Protein AF-A0A812MED3-F1 (afdb_monomer_lite)

Organism: NCBI:txid1628268

Foldseek 3Di:
DDDDDDFDDDPPDRPPPPPPPVLQDFAAQDDWADPDVVQLPPPDPFPAAEEEEEEDFLNPFALDQTNQAAAHPRYAYEYEYEPNNCVVNDCNSVVSNVVSVYDYDYDDFDCAALQAHRRLLSNLCCQLPNPVCQLVDPGQKYKYAYSQKHWHNSLVRVLVVVLLQFQKEFAFSCSNPNPQVAQVVVLVVVLVCCQPPVVVQRVSQNVVSVVLNVVLVCQQVVVDHAVSHRDGQNTQGDRRMMMGRSPHPCSVLSSVLSVQLSVVCSRTSDSSSRSSRSCVNSVNRVSYHHDYSVCRCVRIVIGGHPRDDDPD

Structure (mmCIF, N/CA/C/O backbone):
data_AF-A0A812MED3-F1
#
_entry.id   AF-A0A812MED3-F1
#
loop_
_atom_site.group_PDB
_atom_site.id
_atom_site.type_symbol
_atom_site.label_atom_id
_atom_site.label_alt_id
_atom_site.label_comp_id
_atom_site.label_asym_id
_atom_site.label_entity_id
_atom_site.label_seq_id
_atom_site.pdbx_PDB_ins_code
_atom_site.Cartn_x
_atom_site.Cartn_y
_atom_site.Cartn_z
_atom_site.occupancy
_atom_site.B_iso_or_equiv
_atom_site.auth_seq_id
_atom_site.auth_comp_id
_atom_site.auth_asym_id
_atom_site.auth_atom_id
_atom_site.pdbx_PDB_model_num
ATOM 1 N N . MET A 1 1 ? 12.301 -19.624 14.326 1.00 39.31 1 MET A N 1
ATOM 2 C CA . MET A 1 1 ? 13.334 -20.208 15.217 1.00 39.31 1 MET A CA 1
ATOM 3 C C . MET A 1 1 ? 14.282 -21.078 14.393 1.00 39.31 1 MET A C 1
ATOM 5 O O . MET A 1 1 ? 13.892 -22.169 14.010 1.00 39.31 1 MET A O 1
ATOM 9 N N . ALA A 1 2 ? 15.500 -20.601 14.122 1.00 26.86 2 ALA A N 1
ATOM 10 C CA . ALA A 1 2 ? 16.665 -21.412 13.752 1.00 26.86 2 ALA A CA 1
ATOM 11 C C . ALA A 1 2 ? 17.921 -20.563 14.019 1.00 26.86 2 ALA A C 1
ATOM 13 O O . ALA A 1 2 ? 18.065 -19.481 13.461 1.00 26.86 2 ALA A O 1
ATOM 14 N N . TRP A 1 3 ? 18.780 -21.009 14.937 1.00 28.52 3 TRP A N 1
ATOM 15 C CA . TRP A 1 3 ? 19.979 -20.289 15.377 1.00 28.52 3 TRP A CA 1
ATOM 16 C C . TRP A 1 3 ? 21.223 -20.951 14.778 1.00 28.52 3 TRP A C 1
ATOM 18 O O . TRP A 1 3 ? 21.462 -22.128 15.038 1.00 28.52 3 TRP A O 1
ATOM 28 N N . LEU A 1 4 ? 22.060 -20.202 14.058 1.00 28.86 4 LEU A N 1
ATOM 29 C CA . LEU A 1 4 ? 23.455 -20.587 13.820 1.00 28.86 4 LEU A CA 1
ATOM 30 C C . LEU A 1 4 ? 24.286 -20.091 15.009 1.00 28.86 4 LEU A C 1
ATOM 32 O O . LEU A 1 4 ? 24.509 -18.894 15.173 1.00 28.86 4 LEU A O 1
ATOM 36 N N . ARG A 1 5 ? 24.692 -21.015 15.886 1.00 31.56 5 ARG A N 1
ATOM 37 C CA . ARG A 1 5 ? 25.579 -20.731 17.021 1.00 31.56 5 ARG A CA 1
ATOM 38 C C . ARG A 1 5 ? 27.020 -21.011 16.616 1.00 31.56 5 ARG A C 1
ATOM 40 O O . ARG A 1 5 ? 27.422 -22.169 16.573 1.00 31.56 5 ARG A O 1
ATOM 47 N N . THR A 1 6 ? 27.812 -19.967 16.412 1.00 35.25 6 THR A N 1
ATOM 48 C CA . THR A 1 6 ? 29.273 -20.094 16.439 1.00 35.25 6 THR A CA 1
ATOM 49 C C . THR A 1 6 ? 29.738 -19.661 17.825 1.00 35.25 6 THR A C 1
ATOM 51 O O . THR A 1 6 ? 29.641 -18.490 18.178 1.00 35.25 6 THR A O 1
ATOM 54 N N . VAL A 1 7 ? 30.178 -20.617 18.644 1.00 33.34 7 VAL A N 1
ATOM 55 C CA . VAL A 1 7 ? 30.697 -20.366 19.997 1.00 33.34 7 VAL A CA 1
ATOM 56 C C . VAL A 1 7 ? 32.222 -20.378 19.929 1.00 33.34 7 VAL A C 1
ATOM 58 O O . VAL A 1 7 ? 32.805 -21.379 19.523 1.00 33.34 7 VAL A O 1
ATOM 61 N N . TRP A 1 8 ? 32.865 -19.282 20.331 1.00 33.16 8 TRP A N 1
ATOM 62 C CA . TRP A 1 8 ? 34.301 -19.247 20.614 1.00 33.16 8 TRP A CA 1
ATOM 63 C C . TRP A 1 8 ? 34.494 -19.156 22.128 1.00 33.16 8 TRP A C 1
ATOM 65 O O . TRP A 1 8 ? 34.060 -18.191 22.754 1.00 33.16 8 TRP A O 1
ATOM 75 N N . CYS A 1 9 ? 35.128 -20.171 22.716 1.00 29.81 9 CYS A N 1
ATOM 76 C CA . CYS A 1 9 ? 35.446 -20.215 24.141 1.00 29.81 9 CYS A CA 1
ATOM 77 C C . CYS A 1 9 ? 36.935 -19.925 24.359 1.00 29.81 9 CYS A C 1
ATOM 79 O O . CYS A 1 9 ? 37.786 -20.682 23.900 1.00 29.81 9 CYS A O 1
ATOM 81 N N . LEU A 1 10 ? 37.240 -18.878 25.125 1.00 33.25 10 LEU A N 1
ATOM 82 C CA . LEU A 1 10 ? 38.544 -18.661 25.755 1.00 33.25 10 LEU A CA 1
ATOM 83 C C . LEU A 1 10 ? 38.328 -18.654 27.275 1.00 33.25 10 LEU A C 1
ATOM 85 O O . LEU A 1 10 ? 38.012 -17.625 27.864 1.00 33.25 10 LEU A O 1
ATOM 89 N N . GLY A 1 11 ? 38.462 -19.823 27.909 1.00 47.03 11 GLY A N 1
ATOM 90 C CA . GLY A 1 11 ? 38.302 -19.976 29.360 1.00 47.03 11 GLY A CA 1
ATOM 91 C C . GLY A 1 11 ? 36.876 -19.742 29.885 1.00 47.03 11 GLY A C 1
ATOM 92 O O . GLY A 1 11 ? 35.921 -19.616 29.121 1.00 47.03 11 GLY A O 1
ATOM 93 N N . SER A 1 12 ? 36.734 -19.719 31.217 1.00 34.88 12 SER A N 1
ATOM 94 C CA . SER A 1 12 ? 35.463 -19.760 31.972 1.00 34.88 12 SER A CA 1
ATOM 95 C C . SER A 1 12 ? 34.537 -18.539 31.823 1.00 34.88 12 SER A C 1
ATOM 97 O O . SER A 1 12 ? 33.609 -18.370 32.610 1.00 34.88 12 SER A O 1
ATOM 99 N N . LEU A 1 13 ? 34.756 -17.695 30.817 1.00 31.48 13 LEU A N 1
ATOM 100 C CA . LEU A 1 13 ? 33.887 -16.587 30.441 1.00 31.48 13 LEU A CA 1
ATOM 101 C C . LEU A 1 13 ? 33.382 -16.813 29.014 1.00 31.48 13 LEU A C 1
ATOM 103 O O . LEU A 1 13 ? 33.998 -16.402 28.034 1.00 31.48 13 LEU A O 1
ATOM 107 N N . CYS A 1 14 ? 32.220 -17.457 28.897 1.00 31.03 14 CYS A N 1
ATOM 108 C CA . CYS A 1 14 ? 31.445 -17.439 27.661 1.00 31.03 14 CYS A CA 1
ATOM 109 C C . CYS A 1 14 ? 30.788 -16.061 27.516 1.00 31.03 14 CYS A C 1
ATOM 111 O O . CYS A 1 14 ? 29.679 -15.832 27.997 1.00 31.03 14 CYS A O 1
ATOM 113 N N . LEU A 1 15 ? 31.474 -15.132 26.854 1.00 30.39 15 LEU A N 1
ATOM 114 C CA . LEU A 1 15 ? 30.848 -13.917 26.343 1.00 30.39 15 LEU A CA 1
ATOM 115 C C . LEU A 1 15 ? 30.027 -14.291 25.106 1.00 30.39 15 LEU A C 1
ATOM 117 O O . LEU A 1 15 ? 30.530 -14.327 23.987 1.00 30.39 15 LEU A O 1
ATOM 121 N N . ALA A 1 16 ? 28.745 -14.585 25.316 1.00 32.56 16 ALA A N 1
ATOM 122 C CA . ALA A 1 16 ? 27.775 -14.640 24.234 1.00 32.56 16 ALA A CA 1
ATOM 123 C C . ALA A 1 16 ? 27.529 -13.211 23.731 1.00 32.56 16 ALA A C 1
ATOM 125 O O . ALA A 1 16 ? 26.635 -12.511 24.201 1.00 32.56 16 ALA A O 1
ATOM 126 N N . TRP A 1 17 ? 28.331 -12.764 22.768 1.00 29.52 17 TRP A N 1
ATOM 127 C CA . TRP A 1 17 ? 27.945 -11.646 21.918 1.00 29.52 17 TRP A CA 1
ATOM 128 C C . TRP A 1 17 ? 26.915 -12.159 20.914 1.00 29.52 17 TRP A C 1
ATOM 130 O O . TRP A 1 17 ? 27.230 -12.544 19.792 1.00 29.52 17 TRP A O 1
ATOM 140 N N . ALA A 1 18 ? 25.653 -12.186 21.340 1.00 31.25 18 ALA A N 1
ATOM 141 C CA . ALA A 1 18 ? 24.558 -12.114 20.395 1.00 31.25 18 ALA A CA 1
ATOM 142 C C . ALA A 1 18 ? 24.597 -10.699 19.812 1.00 31.25 18 ALA A C 1
ATOM 144 O O . ALA A 1 18 ? 24.127 -9.745 20.434 1.00 31.25 18 ALA A O 1
ATOM 145 N N . LEU A 1 19 ? 25.198 -10.551 18.631 1.00 29.09 19 LEU A N 1
ATOM 146 C CA . LEU A 1 19 ? 24.854 -9.442 17.756 1.00 29.09 19 LEU A CA 1
ATOM 147 C C . LEU A 1 19 ? 23.343 -9.554 17.533 1.00 29.09 19 LEU A C 1
ATOM 149 O O . LEU A 1 19 ? 22.889 -10.383 16.748 1.00 29.09 19 LEU A O 1
ATOM 153 N N . ARG A 1 20 ? 22.561 -8.761 18.276 1.00 29.72 20 ARG A N 1
ATOM 154 C CA . ARG A 1 20 ? 21.225 -8.362 17.842 1.00 29.72 20 ARG A CA 1
ATOM 155 C C . ARG A 1 20 ? 21.444 -7.667 16.509 1.00 29.72 20 ARG A C 1
ATOM 157 O O . ARG A 1 20 ? 21.766 -6.482 16.469 1.00 29.72 20 ARG A O 1
ATOM 164 N N . VAL A 1 21 ? 21.330 -8.428 15.427 1.00 33.03 21 VAL A N 1
ATOM 165 C CA . VAL A 1 21 ? 20.858 -7.858 14.175 1.00 33.03 21 VAL A CA 1
ATOM 166 C C . VAL A 1 21 ? 19.552 -7.174 14.563 1.00 33.03 21 VAL A C 1
ATOM 168 O O . VAL A 1 21 ? 18.735 -7.744 15.283 1.00 33.03 21 VAL A O 1
ATOM 171 N N . ASP A 1 22 ? 19.450 -5.886 14.275 1.00 37.97 22 ASP A N 1
ATOM 172 C CA . ASP A 1 22 ? 18.276 -5.090 14.595 1.00 37.97 22 ASP A CA 1
ATOM 173 C C . ASP A 1 22 ? 17.126 -5.615 13.719 1.00 37.97 22 ASP A C 1
ATOM 175 O O . ASP A 1 22 ? 16.864 -5.078 12.648 1.00 37.97 22 ASP A O 1
ATOM 179 N N . ASP A 1 23 ? 16.476 -6.702 14.159 1.00 42.44 23 ASP A N 1
ATOM 180 C CA . ASP A 1 23 ? 15.391 -7.455 13.494 1.00 42.44 23 ASP A CA 1
ATOM 181 C C . ASP A 1 23 ? 14.124 -6.603 13.242 1.00 42.44 23 ASP A C 1
ATOM 183 O O . ASP A 1 23 ? 13.064 -7.100 12.879 1.00 42.44 23 ASP A O 1
ATOM 187 N N . ARG A 1 24 ? 14.218 -5.284 13.436 1.00 54.72 24 ARG A N 1
ATOM 188 C CA . ARG A 1 24 ? 13.133 -4.304 13.360 1.00 54.72 24 ARG A CA 1
ATOM 189 C C . ARG A 1 24 ? 13.041 -3.607 12.006 1.00 54.72 24 ARG A C 1
ATOM 191 O O . ARG A 1 24 ? 12.360 -2.591 11.911 1.00 54.72 24 ARG A O 1
ATOM 198 N N . HIS A 1 25 ? 13.712 -4.106 10.972 1.00 64.12 25 HIS A N 1
ATOM 199 C CA . HIS A 1 25 ? 13.626 -3.563 9.618 1.00 64.12 25 HIS A CA 1
ATOM 200 C C . HIS A 1 25 ? 13.562 -4.698 8.592 1.00 64.12 25 HIS A C 1
ATOM 202 O O . HIS A 1 25 ? 14.205 -5.728 8.803 1.00 64.12 25 HIS A O 1
ATOM 208 N N . PRO A 1 26 ? 12.841 -4.510 7.468 1.00 73.12 26 PRO A N 1
ATOM 209 C CA . PRO A 1 26 ? 12.962 -5.405 6.327 1.00 73.12 26 PRO A CA 1
ATOM 210 C C . PRO A 1 26 ? 14.427 -5.668 5.973 1.00 73.12 26 PRO A C 1
ATOM 212 O O . PRO A 1 26 ? 15.237 -4.733 6.033 1.00 73.12 26 PRO A O 1
ATOM 215 N N . PRO A 1 27 ? 14.786 -6.912 5.608 1.00 82.50 27 PRO A N 1
ATOM 216 C CA . PRO A 1 27 ? 16.170 -7.237 5.321 1.00 82.50 27 PRO A CA 1
ATOM 217 C C . PRO A 1 27 ? 16.670 -6.413 4.126 1.00 82.50 27 PRO A C 1
ATOM 219 O O . PRO A 1 27 ? 15.918 -6.198 3.167 1.00 82.50 27 PRO A O 1
ATOM 222 N N . PRO A 1 28 ? 17.934 -5.952 4.148 1.00 84.12 28 PRO A N 1
ATOM 223 C CA . PRO A 1 28 ? 18.522 -5.307 2.987 1.00 84.12 28 PRO A CA 1
ATOM 224 C C . PRO A 1 28 ? 18.630 -6.312 1.840 1.00 84.12 28 PRO A C 1
ATOM 226 O O . PRO A 1 28 ? 18.902 -7.497 2.063 1.00 84.12 28 PRO A O 1
ATOM 229 N N . CYS A 1 29 ? 18.453 -5.839 0.610 1.00 84.00 29 CYS A N 1
ATOM 230 C CA . CYS A 1 29 ? 18.692 -6.668 -0.567 1.00 84.00 29 CYS A CA 1
ATOM 231 C C . CYS A 1 29 ? 20.172 -7.073 -0.639 1.00 84.00 29 CYS A C 1
ATOM 233 O O . CYS A 1 29 ? 21.058 -6.232 -0.503 1.00 84.00 29 CYS A O 1
ATOM 235 N N . ARG A 1 30 ? 20.437 -8.377 -0.796 1.00 73.12 30 ARG A N 1
ATOM 236 C CA . ARG A 1 30 ? 21.800 -8.945 -0.773 1.00 73.12 30 ARG A CA 1
ATOM 237 C C . ARG A 1 30 ? 22.356 -9.263 -2.156 1.00 73.12 30 ARG A C 1
ATOM 239 O O . ARG A 1 30 ? 23.568 -9.251 -2.328 1.00 73.12 30 ARG A O 1
ATOM 246 N N . GLU A 1 31 ? 21.483 -9.548 -3.115 1.00 68.06 31 GLU A N 1
ATOM 247 C CA . GLU A 1 31 ? 21.843 -9.936 -4.479 1.00 68.06 31 GLU A CA 1
ATOM 248 C C . GLU A 1 31 ? 21.134 -9.014 -5.477 1.00 68.06 31 GLU A C 1
ATOM 250 O O . GLU A 1 31 ? 19.980 -8.615 -5.274 1.00 68.06 31 GLU A O 1
ATOM 255 N N . GLU A 1 32 ? 21.840 -8.627 -6.540 1.00 63.81 32 GLU A N 1
ATOM 256 C CA . GLU A 1 32 ? 21.229 -7.922 -7.666 1.00 63.81 32 GLU A CA 1
ATOM 257 C C . GLU A 1 32 ? 20.341 -8.876 -8.468 1.00 63.81 32 GLU A C 1
ATOM 259 O O . GLU A 1 32 ? 20.653 -10.053 -8.647 1.00 63.81 32 GLU A O 1
ATOM 264 N N . TYR A 1 33 ? 19.223 -8.356 -8.974 1.00 66.19 33 TYR A N 1
ATOM 265 C CA . TYR A 1 33 ? 18.369 -9.106 -9.886 1.00 66.19 33 TYR A CA 1
ATOM 266 C C . TYR A 1 33 ? 19.036 -9.138 -11.260 1.00 66.19 33 TYR A C 1
ATOM 268 O O . TYR A 1 33 ? 19.098 -8.118 -11.944 1.00 66.19 33 TYR A O 1
ATOM 276 N N . THR A 1 34 ? 19.529 -10.305 -11.670 1.00 58.44 34 THR A N 1
ATOM 277 C CA . THR A 1 34 ? 20.008 -10.533 -13.034 1.00 58.44 34 THR A CA 1
ATOM 278 C C . THR A 1 34 ? 18.898 -11.166 -13.866 1.00 58.44 34 THR A C 1
ATOM 280 O O . THR A 1 34 ? 18.371 -12.236 -13.542 1.00 58.44 34 THR A O 1
ATOM 283 N N . CYS A 1 35 ? 18.514 -10.492 -14.951 1.00 62.53 35 CYS A N 1
ATOM 284 C CA . CYS A 1 35 ? 17.594 -11.065 -15.926 1.00 62.53 35 CYS A CA 1
ATOM 285 C C . CYS A 1 35 ? 18.360 -12.026 -16.825 1.00 62.53 35 CYS A C 1
ATOM 287 O O . CYS A 1 35 ? 18.827 -11.654 -17.900 1.00 62.53 35 CYS A O 1
ATOM 289 N N . ASP A 1 36 ? 18.480 -13.279 -16.403 1.00 56.88 36 ASP A N 1
ATOM 290 C CA . ASP A 1 36 ? 18.904 -14.319 -17.328 1.00 56.88 36 ASP A CA 1
ATOM 291 C C . ASP A 1 36 ? 17.767 -14.555 -18.330 1.00 56.88 36 ASP A C 1
ATOM 293 O O . ASP A 1 36 ? 16.602 -14.682 -17.945 1.00 56.88 36 ASP A O 1
ATOM 297 N N . ALA A 1 37 ? 18.084 -14.635 -19.626 1.00 48.81 37 ALA A N 1
ATOM 298 C CA . ALA A 1 37 ? 17.098 -14.829 -20.699 1.00 48.81 37 ALA A CA 1
ATOM 299 C C . ALA A 1 37 ? 16.202 -16.075 -20.500 1.00 48.81 37 ALA A C 1
ATOM 301 O O . ALA A 1 37 ? 15.108 -16.150 -21.060 1.00 48.81 37 ALA A O 1
ATOM 302 N N . GLY A 1 38 ? 16.645 -17.034 -19.675 1.00 50.94 38 GLY A N 1
ATOM 303 C CA . GLY A 1 38 ? 15.845 -18.176 -19.233 1.00 50.94 38 GLY A CA 1
ATOM 304 C C . GLY A 1 38 ? 14.685 -17.801 -18.306 1.00 50.94 38 GLY A C 1
ATOM 305 O O . GLY A 1 38 ? 13.604 -18.353 -18.464 1.00 50.94 38 GLY A O 1
ATOM 306 N N . ARG A 1 39 ? 14.855 -16.818 -17.409 1.00 55.16 39 ARG A N 1
ATOM 307 C CA . ARG A 1 39 ? 13.815 -16.395 -16.454 1.00 55.16 39 ARG A CA 1
ATOM 308 C C . ARG A 1 39 ? 12.682 -15.637 -17.136 1.00 55.16 39 ARG A C 1
ATOM 310 O O . ARG A 1 39 ? 11.523 -15.945 -16.898 1.00 55.16 39 ARG A O 1
ATOM 317 N N . VAL A 1 40 ? 12.978 -14.722 -18.062 1.00 51.81 40 VAL A N 1
ATOM 318 C CA . VAL A 1 40 ? 11.945 -13.950 -18.797 1.00 51.81 40 VAL A CA 1
ATOM 319 C C . VAL A 1 40 ? 10.966 -14.870 -19.557 1.00 51.81 40 VAL A C 1
ATOM 321 O O . VAL A 1 40 ? 9.772 -14.569 -19.670 1.00 51.81 40 VAL A O 1
ATOM 324 N N . ASN A 1 41 ? 11.466 -16.025 -20.009 1.00 48.91 41 ASN A N 1
ATOM 325 C CA . ASN A 1 41 ? 10.730 -17.041 -20.761 1.00 48.91 41 ASN A CA 1
ATOM 326 C C . ASN A 1 41 ? 10.251 -18.236 -19.920 1.00 48.91 41 ASN A C 1
ATOM 328 O O . ASN A 1 41 ? 9.683 -19.170 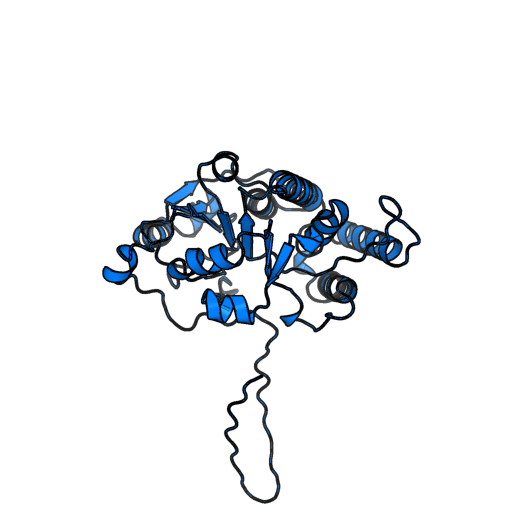-20.489 1.00 48.91 41 ASN A O 1
ATOM 332 N N . GLU A 1 42 ? 10.437 -18.234 -18.596 1.00 52.88 42 GLU A N 1
ATOM 333 C CA . GLU A 1 42 ? 9.795 -19.227 -17.736 1.00 52.88 42 GLU A CA 1
ATOM 334 C C . GLU A 1 42 ? 8.285 -18.984 -17.763 1.00 52.88 42 GLU A C 1
ATOM 336 O O . GLU A 1 42 ? 7.729 -18.119 -17.079 1.00 52.88 42 GLU A O 1
ATOM 341 N N . SER A 1 43 ? 7.610 -19.755 -18.615 1.00 47.75 43 SER A N 1
ATOM 342 C CA . SER A 1 43 ? 6.163 -19.864 -18.634 1.00 47.75 43 SER A CA 1
ATOM 343 C C . SER A 1 43 ? 5.729 -20.477 -17.307 1.00 47.75 43 SER A C 1
ATOM 345 O O . SER A 1 43 ? 5.695 -21.702 -17.154 1.00 47.75 43 SER A O 1
ATOM 347 N N . ALA A 1 44 ? 5.405 -19.638 -16.327 1.00 52.34 44 ALA A N 1
ATOM 348 C CA . ALA A 1 44 ? 4.653 -20.105 -15.182 1.00 52.34 44 ALA A CA 1
ATOM 349 C C . ALA A 1 44 ? 3.338 -20.675 -15.725 1.00 52.34 44 ALA A C 1
ATOM 351 O O . ALA A 1 44 ? 2.578 -19.980 -16.393 1.00 52.34 44 ALA A O 1
ATOM 352 N N . GLN A 1 45 ? 3.059 -21.943 -15.431 1.00 52.34 45 GLN A N 1
ATOM 353 C CA . GLN A 1 45 ? 1.793 -22.624 -15.740 1.00 52.34 45 GLN A CA 1
ATOM 354 C C . GLN A 1 45 ? 0.568 -21.989 -15.038 1.00 52.34 45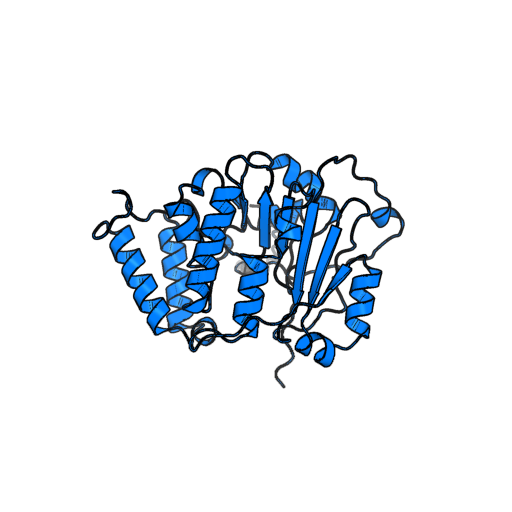 GLN A C 1
ATOM 356 O O . GLN A 1 45 ? -0.515 -22.571 -15.027 1.00 52.34 45 GLN A O 1
ATOM 361 N N . SER A 1 46 ? 0.722 -20.809 -14.431 1.00 57.38 46 SER A N 1
ATOM 362 C CA . SER A 1 46 ? -0.344 -20.080 -13.760 1.00 57.38 46 SER A CA 1
ATOM 363 C C . SER A 1 46 ? -1.215 -19.350 -14.778 1.00 57.38 46 SER A C 1
ATOM 365 O O . SER A 1 46 ? -0.734 -18.543 -15.570 1.00 57.38 46 SER A O 1
ATOM 367 N N . GLN A 1 47 ? -2.520 -19.617 -14.729 1.00 67.44 47 GLN A N 1
ATOM 368 C CA . GLN A 1 47 ? -3.536 -18.883 -15.486 1.00 67.44 47 GLN A CA 1
ATOM 369 C C . GLN A 1 47 ? -3.923 -17.544 -14.828 1.00 67.44 47 GLN A C 1
ATOM 371 O O . GLN A 1 47 ? -4.737 -16.808 -15.392 1.00 67.44 47 GLN A O 1
ATOM 376 N N . GLU A 1 48 ? -3.393 -17.223 -13.641 1.00 80.88 48 GLU A N 1
ATOM 377 C CA . GLU A 1 48 ? -3.758 -15.996 -12.931 1.00 80.88 48 GLU A CA 1
ATOM 378 C C . GLU A 1 48 ? -3.130 -14.772 -13.605 1.00 80.88 48 GLU A C 1
ATOM 380 O O . GLU A 1 48 ? -1.911 -14.646 -13.715 1.00 80.88 48 GLU A O 1
ATOM 385 N N . ARG A 1 49 ? -3.979 -13.839 -14.048 1.00 91.75 49 ARG A N 1
ATOM 386 C CA . ARG A 1 49 ? -3.539 -12.550 -14.593 1.00 91.75 49 ARG A CA 1
ATOM 387 C C . ARG A 1 49 ? -3.235 -11.604 -13.443 1.00 91.75 49 ARG A C 1
ATOM 389 O O . ARG A 1 49 ? -4.146 -11.233 -12.707 1.00 91.75 49 ARG A O 1
ATOM 396 N N . ILE A 1 50 ? -1.985 -11.191 -13.303 1.00 96.19 50 ILE A N 1
ATOM 397 C CA . ILE A 1 50 ? -1.538 -10.347 -12.193 1.00 96.19 50 ILE A CA 1
ATOM 398 C C . ILE A 1 50 ? -0.957 -9.053 -12.770 1.00 96.19 50 ILE A C 1
ATOM 400 O O . ILE A 1 50 ? -0.122 -9.085 -13.677 1.00 96.19 50 ILE A O 1
ATOM 404 N N . ALA A 1 51 ? -1.408 -7.922 -12.232 1.00 97.75 51 ALA A N 1
ATOM 405 C CA . ALA A 1 51 ? -0.773 -6.629 -12.436 1.00 97.75 51 ALA A CA 1
ATOM 406 C C . ALA A 1 51 ? 0.080 -6.283 -11.219 1.00 97.75 51 ALA A C 1
ATOM 408 O O . ALA A 1 51 ? -0.351 -6.449 -10.077 1.00 97.75 51 ALA A O 1
ATOM 409 N N . VAL A 1 52 ? 1.269 -5.752 -11.469 1.00 98.06 52 VAL A N 1
ATOM 410 C CA . VAL A 1 52 ? 2.186 -5.274 -10.437 1.00 98.06 52 VAL A CA 1
ATOM 411 C C . VAL A 1 52 ? 2.506 -3.821 -10.718 1.00 98.06 52 VAL A C 1
ATOM 413 O O . VAL A 1 52 ? 2.720 -3.439 -11.867 1.00 98.06 52 VAL A O 1
ATOM 416 N N . TYR A 1 53 ? 2.559 -2.985 -9.691 1.00 98.25 53 TYR A N 1
ATOM 417 C CA . TYR A 1 53 ? 3.046 -1.632 -9.871 1.00 98.25 53 TYR A CA 1
ATOM 418 C C . TYR A 1 53 ? 3.803 -1.090 -8.672 1.00 98.25 53 TYR A C 1
ATOM 420 O O . TYR A 1 53 ? 3.611 -1.489 -7.527 1.00 98.25 53 TYR A O 1
ATOM 428 N N . THR A 1 54 ? 4.661 -0.131 -8.978 1.00 95.81 54 THR A N 1
ATOM 429 C CA . THR A 1 54 ? 5.346 0.710 -8.005 1.00 95.81 54 THR A CA 1
ATOM 430 C C . THR A 1 54 ? 5.396 2.137 -8.538 1.00 95.81 54 THR A C 1
ATOM 432 O O . THR A 1 54 ? 4.966 2.415 -9.665 1.00 95.81 54 THR A O 1
ATOM 435 N N . TYR A 1 55 ? 5.871 3.072 -7.726 1.00 93.69 55 TYR A N 1
ATOM 436 C CA . TYR A 1 55 ? 5.868 4.482 -8.078 1.00 93.69 55 TYR A CA 1
ATOM 437 C C . TYR A 1 55 ? 7.048 5.253 -7.502 1.00 93.69 55 TYR A C 1
ATOM 439 O O . TYR A 1 55 ? 7.507 5.002 -6.390 1.00 93.69 55 TYR A O 1
ATOM 447 N N . ASN A 1 56 ? 7.488 6.262 -8.251 1.00 90.12 56 ASN A N 1
ATOM 448 C CA . ASN A 1 56 ? 8.405 7.291 -7.779 1.00 90.12 56 ASN A CA 1
ATOM 449 C C . ASN A 1 56 ? 7.800 8.666 -8.082 1.00 90.12 56 ASN A C 1
ATOM 451 O O . ASN A 1 56 ? 7.675 9.064 -9.241 1.00 90.12 56 ASN A O 1
ATOM 455 N N . ILE A 1 57 ? 7.365 9.354 -7.027 1.00 91.19 57 ILE A N 1
ATOM 456 C CA . ILE A 1 57 ? 6.595 10.597 -7.106 1.00 91.19 57 ILE A CA 1
ATOM 457 C C . ILE A 1 57 ? 7.262 11.671 -6.247 1.00 91.19 57 ILE A C 1
ATOM 459 O O . ILE A 1 57 ? 7.656 11.430 -5.104 1.00 91.19 57 ILE A O 1
ATOM 463 N N . GLY A 1 58 ? 7.381 12.878 -6.802 1.00 83.06 58 GLY A N 1
ATOM 464 C CA . GLY A 1 58 ? 8.034 14.036 -6.191 1.00 83.06 58 GLY A CA 1
ATOM 465 C C . GLY A 1 58 ? 9.528 13.883 -5.937 1.00 83.06 58 GLY A C 1
ATOM 466 O O . GLY A 1 58 ? 10.108 14.739 -5.269 1.00 83.06 58 GLY A O 1
ATOM 467 N N . GLY A 1 59 ? 10.150 12.806 -6.421 1.00 72.94 59 GLY A N 1
ATOM 468 C CA . GLY A 1 59 ? 11.553 12.496 -6.192 1.00 72.94 59 GLY A CA 1
ATOM 469 C C . GLY A 1 59 ? 11.942 12.405 -4.716 1.00 72.94 59 GLY A C 1
ATOM 470 O O . GLY A 1 59 ? 13.063 12.777 -4.380 1.00 72.94 59 GLY A O 1
ATOM 471 N N . TYR A 1 60 ? 11.042 11.980 -3.820 1.00 69.38 60 TYR A N 1
ATOM 472 C CA . TYR A 1 60 ? 11.396 11.775 -2.406 1.00 69.38 60 TYR A CA 1
ATOM 473 C C . TYR A 1 60 ? 12.422 10.659 -2.210 1.00 69.38 60 TYR A C 1
ATOM 475 O O . TYR A 1 60 ? 13.253 10.743 -1.308 1.00 69.38 60 TYR A O 1
ATOM 483 N N . GLU A 1 61 ? 12.353 9.640 -3.059 1.00 71.38 61 GLU A N 1
ATOM 484 C CA . GLU A 1 61 ? 13.247 8.490 -3.073 1.00 71.38 61 GLU A CA 1
ATOM 485 C C . GLU A 1 61 ? 14.065 8.514 -4.357 1.00 71.38 61 GLU A C 1
ATOM 487 O O . GLU A 1 61 ? 13.546 8.886 -5.416 1.00 71.38 61 GLU A O 1
ATOM 492 N N . GLU A 1 62 ? 15.335 8.119 -4.285 1.00 74.69 62 GLU A N 1
ATOM 493 C CA . GLU A 1 62 ? 16.112 7.915 -5.504 1.00 74.69 62 GLU A CA 1
ATOM 494 C C . GLU A 1 62 ? 15.462 6.842 -6.373 1.00 74.69 62 GLU A C 1
ATOM 496 O O . GLU A 1 62 ? 15.069 5.777 -5.893 1.00 74.69 62 GLU A O 1
ATOM 501 N N . MET A 1 63 ? 15.338 7.122 -7.670 1.00 79.75 63 MET A N 1
ATOM 502 C CA . MET A 1 63 ? 14.967 6.089 -8.624 1.00 79.75 63 MET A CA 1
ATOM 503 C C . MET A 1 63 ? 16.135 5.116 -8.741 1.00 79.75 63 MET A C 1
ATOM 505 O O . MET A 1 63 ? 17.131 5.413 -9.402 1.00 79.75 63 MET A O 1
ATOM 509 N N . ARG A 1 64 ? 16.011 3.966 -8.074 1.00 81.19 64 ARG A N 1
ATOM 510 C CA . ARG A 1 64 ? 17.063 2.952 -8.065 1.00 81.19 64 ARG A CA 1
ATOM 511 C C . ARG A 1 64 ? 17.406 2.498 -9.483 1.00 81.19 64 ARG A C 1
ATOM 513 O O . ARG A 1 64 ? 16.525 2.334 -10.334 1.00 81.19 64 ARG A O 1
ATOM 520 N N . GLY A 1 65 ? 18.703 2.335 -9.720 1.00 79.19 65 GLY A N 1
ATOM 521 C CA . GLY A 1 65 ? 19.272 1.832 -10.972 1.00 79.19 65 GLY A CA 1
ATOM 522 C C . GLY A 1 65 ? 19.813 0.405 -10.853 1.00 79.19 65 GLY A C 1
ATOM 523 O O . GLY A 1 65 ? 20.434 -0.078 -11.800 1.00 79.19 65 GLY A O 1
ATOM 524 N N . ASP A 1 66 ? 19.610 -0.201 -9.692 1.00 81.25 66 ASP A N 1
ATOM 525 C CA . ASP A 1 66 ? 20.018 -1.511 -9.206 1.00 81.25 66 ASP A CA 1
ATOM 526 C C . ASP A 1 66 ? 18.807 -2.199 -8.547 1.00 81.25 66 ASP A C 1
ATOM 528 O O . ASP A 1 66 ? 17.778 -1.567 -8.287 1.00 81.25 66 ASP A O 1
ATOM 532 N N . HIS A 1 67 ? 18.902 -3.514 -8.323 1.00 86.31 67 HIS A N 1
ATOM 533 C CA . HIS A 1 67 ? 17.843 -4.326 -7.699 1.00 86.31 67 HIS A CA 1
ATOM 534 C C . HIS A 1 67 ? 16.432 -4.105 -8.295 1.00 86.31 67 HIS A C 1
ATOM 536 O O . HIS A 1 67 ? 15.426 -4.087 -7.582 1.00 86.31 67 HIS A O 1
ATOM 542 N N . ILE A 1 68 ? 16.347 -3.912 -9.614 1.00 90.31 68 ILE A N 1
ATOM 543 C CA . ILE A 1 68 ? 15.080 -3.801 -10.343 1.00 90.31 68 ILE A CA 1
ATOM 544 C C . ILE A 1 68 ? 14.604 -5.224 -10.676 1.00 90.31 68 ILE A C 1
ATOM 546 O O . ILE A 1 68 ? 15.312 -5.923 -11.399 1.00 90.31 68 ILE A O 1
ATOM 550 N N . PRO A 1 69 ? 13.430 -5.674 -10.192 1.00 90.38 69 PRO A N 1
ATOM 551 C CA . PRO A 1 69 ? 12.927 -7.003 -10.521 1.00 90.38 69 PRO A CA 1
ATOM 552 C C . PRO A 1 69 ? 12.685 -7.172 -12.019 1.00 90.38 69 PRO A C 1
ATOM 554 O O . PRO A 1 69 ? 12.065 -6.313 -12.650 1.00 90.38 69 PRO A O 1
ATOM 557 N N . CYS A 1 70 ? 13.112 -8.307 -12.564 1.00 89.25 70 CYS A N 1
ATOM 558 C CA . CYS A 1 70 ? 12.762 -8.724 -13.917 1.00 89.25 70 CYS A CA 1
ATOM 559 C C . CYS A 1 70 ? 11.268 -9.029 -13.996 1.00 89.25 70 CYS A C 1
ATOM 561 O O . CYS A 1 70 ? 10.732 -9.704 -13.117 1.00 89.25 70 CYS A O 1
ATOM 563 N N . VAL A 1 71 ? 10.607 -8.559 -15.051 1.00 91.44 71 VAL A N 1
ATOM 564 C CA . VAL A 1 71 ? 9.184 -8.811 -15.287 1.00 91.44 71 VAL A CA 1
ATOM 565 C C . VAL A 1 71 ? 9.027 -10.094 -16.114 1.00 91.44 71 VAL A C 1
ATOM 567 O O . VAL A 1 71 ? 9.444 -10.124 -17.275 1.00 91.44 71 VAL A O 1
ATOM 570 N N . PRO A 1 72 ? 8.430 -11.164 -15.558 1.00 88.12 72 PRO A N 1
ATOM 571 C CA . PRO A 1 72 ? 8.087 -12.363 -16.310 1.00 88.12 72 PRO A CA 1
ATOM 572 C C . PRO A 1 72 ? 7.060 -12.054 -17.405 1.00 88.12 72 PRO A C 1
ATOM 574 O O . PRO A 1 72 ? 6.159 -11.243 -17.207 1.00 88.12 72 PRO A O 1
ATOM 577 N N . SER A 1 73 ? 7.116 -12.783 -18.520 1.00 83.19 73 SER A N 1
ATOM 578 C CA . SER A 1 73 ? 6.213 -12.594 -19.673 1.00 83.19 73 SER A CA 1
ATOM 579 C C . SER A 1 73 ? 4.710 -12.731 -19.377 1.00 83.19 73 SER A C 1
ATOM 581 O O . SER A 1 73 ? 3.889 -12.228 -20.141 1.00 83.19 73 SER A O 1
ATOM 583 N N . HIS A 1 74 ? 4.336 -13.400 -18.284 1.00 82.75 74 HIS A N 1
ATOM 584 C CA . HIS A 1 74 ? 2.944 -13.601 -17.872 1.00 82.75 74 HIS A CA 1
ATOM 585 C C . HIS A 1 74 ? 2.407 -12.504 -16.932 1.00 82.75 74 HIS A C 1
ATOM 587 O O . HIS A 1 74 ? 1.246 -12.572 -16.527 1.00 82.75 74 HIS A O 1
ATOM 593 N N . LEU A 1 75 ? 3.231 -11.512 -16.572 1.00 92.25 75 LEU A N 1
ATOM 594 C CA . LEU A 1 75 ? 2.867 -10.402 -15.694 1.00 92.25 75 LEU A CA 1
ATOM 595 C C . LEU A 1 75 ? 2.841 -9.075 -16.450 1.00 92.25 75 LEU A C 1
ATOM 597 O O . LEU A 1 75 ? 3.677 -8.813 -17.312 1.00 92.25 75 LEU A O 1
ATOM 601 N N . ASP A 1 76 ? 1.919 -8.197 -16.063 1.00 95.81 76 ASP A N 1
ATOM 602 C CA . ASP A 1 76 ? 1.968 -6.792 -16.457 1.00 95.81 76 ASP A CA 1
ATOM 603 C C . ASP A 1 76 ? 2.541 -5.968 -15.301 1.00 95.81 76 ASP A C 1
ATOM 605 O O . ASP A 1 76 ? 1.955 -5.925 -14.219 1.00 95.81 76 ASP A O 1
ATOM 609 N N . ALA A 1 77 ? 3.670 -5.295 -15.522 1.00 97.25 77 ALA A N 1
ATOM 610 C CA . ALA A 1 77 ? 4.315 -4.467 -14.507 1.00 97.25 77 ALA A CA 1
ATOM 611 C C . ALA A 1 77 ? 4.370 -2.993 -14.923 1.00 97.25 77 ALA A C 1
ATOM 613 O O . ALA A 1 77 ? 4.742 -2.672 -16.058 1.00 97.25 77 ALA A O 1
ATOM 614 N N . PHE A 1 78 ? 4.028 -2.093 -13.999 1.00 97.69 78 PHE A N 1
ATOM 615 C CA . PHE A 1 78 ? 3.931 -0.657 -14.249 1.00 97.69 78 PHE A CA 1
ATOM 616 C C . PHE A 1 78 ? 4.761 0.159 -13.257 1.00 97.69 78 PHE A C 1
ATOM 618 O O . PHE A 1 78 ? 4.647 -0.001 -12.044 1.00 97.69 78 PHE A O 1
ATOM 625 N N . LEU A 1 79 ? 5.570 1.077 -13.776 1.00 96.06 79 LEU A N 1
ATOM 626 C CA . LEU A 1 79 ? 6.270 2.076 -12.979 1.00 96.06 79 LEU A CA 1
ATOM 627 C C . LEU A 1 79 ? 5.596 3.432 -13.190 1.00 96.06 79 LEU A C 1
ATOM 629 O O . LEU A 1 79 ? 5.700 4.010 -14.274 1.00 96.06 79 LEU A O 1
ATOM 633 N N . PHE A 1 80 ? 4.943 3.957 -12.156 1.00 96.00 80 PHE A N 1
ATOM 634 C CA . PHE A 1 80 ? 4.359 5.295 -12.202 1.00 96.00 80 PHE A CA 1
ATOM 635 C C . PHE A 1 80 ? 5.383 6.358 -11.813 1.00 96.00 80 PHE A C 1
ATOM 637 O O . PHE A 1 80 ? 6.031 6.272 -10.769 1.00 96.00 80 PHE A O 1
ATOM 644 N N . VAL A 1 81 ? 5.504 7.383 -12.647 1.00 93.69 81 VAL A N 1
ATOM 645 C CA . VAL A 1 81 ? 6.447 8.490 -12.456 1.00 93.69 81 VAL A CA 1
ATOM 646 C C . VAL A 1 81 ? 5.785 9.815 -12.788 1.00 93.69 81 VAL A C 1
ATOM 648 O O . VAL A 1 81 ? 5.000 9.908 -13.729 1.00 93.69 81 VAL A O 1
ATOM 651 N N . ASP A 1 82 ? 6.121 10.856 -12.037 1.00 91.56 82 ASP A N 1
ATOM 652 C CA . ASP A 1 82 ? 5.709 12.222 -12.347 1.00 91.56 82 ASP A CA 1
ATOM 653 C C . ASP A 1 82 ? 6.815 13.005 -13.071 1.00 91.56 82 ASP A C 1
ATOM 655 O O . ASP A 1 82 ? 7.980 12.603 -13.133 1.00 91.56 82 ASP A O 1
ATOM 659 N N . GLU A 1 83 ? 6.448 14.163 -13.621 1.00 88.31 83 GLU A N 1
ATOM 660 C CA . GLU A 1 83 ? 7.376 15.026 -14.361 1.00 88.31 83 GLU A CA 1
ATOM 661 C C . GLU A 1 83 ? 8.575 15.467 -13.500 1.00 88.31 83 GLU A C 1
ATOM 663 O O . GLU A 1 83 ? 9.701 15.570 -13.990 1.00 88.31 83 GLU A O 1
ATOM 668 N N . VAL A 1 84 ? 8.351 15.697 -12.202 1.00 87.19 84 VAL A N 1
ATOM 669 C CA . VAL A 1 84 ? 9.398 16.094 -11.248 1.00 87.19 84 VAL A CA 1
ATOM 670 C C . VAL A 1 84 ? 10.448 14.993 -11.105 1.00 87.19 84 VAL A C 1
ATOM 672 O O . VAL A 1 84 ? 11.645 15.267 -11.212 1.00 87.19 84 VAL A O 1
ATOM 675 N N . SER A 1 85 ? 10.018 13.747 -10.909 1.00 86.75 85 SER A N 1
ATOM 676 C CA . SER A 1 85 ? 10.917 12.600 -10.753 1.00 86.75 85 SER A CA 1
ATOM 677 C C . SER A 1 85 ? 11.659 12.309 -12.056 1.00 86.75 85 SER A C 1
ATOM 679 O O . SER A 1 85 ? 12.871 12.104 -12.035 1.00 86.75 85 SER A O 1
ATOM 681 N N . GLN A 1 86 ? 10.986 12.397 -13.208 1.00 83.81 86 GLN A N 1
ATOM 682 C CA . GLN A 1 86 ? 11.638 12.231 -14.513 1.00 83.81 86 GLN A CA 1
ATOM 683 C C . GLN A 1 86 ? 12.742 13.259 -14.763 1.00 83.81 86 GLN A C 1
ATOM 685 O O . GLN A 1 86 ? 13.841 12.891 -15.183 1.00 83.81 86 GLN A O 1
ATOM 690 N N . LYS A 1 87 ? 12.482 14.540 -14.470 1.00 85.19 87 LYS A N 1
ATOM 691 C CA . LYS A 1 87 ? 13.493 15.601 -14.585 1.00 85.19 87 LYS A CA 1
ATOM 692 C C . LYS A 1 87 ? 14.675 15.366 -13.649 1.00 85.19 87 LYS A C 1
ATOM 694 O O . LYS A 1 87 ? 15.806 15.651 -14.031 1.00 85.19 87 LYS A O 1
ATOM 699 N N . ARG A 1 88 ? 14.423 14.855 -12.439 1.00 82.38 88 ARG A N 1
ATOM 700 C CA . ARG A 1 88 ? 15.459 14.634 -11.424 1.00 82.38 88 ARG A CA 1
ATOM 701 C C . ARG A 1 88 ? 16.380 13.460 -11.754 1.00 82.38 88 ARG A C 1
ATOM 703 O O . ARG A 1 88 ? 17.590 13.596 -11.610 1.00 82.38 88 ARG A O 1
ATOM 710 N N . PHE A 1 89 ? 15.823 12.318 -12.150 1.00 75.94 89 PHE A N 1
ATOM 711 C CA . PHE A 1 89 ? 16.595 11.078 -12.316 1.00 75.94 89 PHE A CA 1
ATOM 712 C C . PHE A 1 89 ? 17.048 10.830 -13.759 1.00 75.94 89 PHE A C 1
ATOM 714 O O . PHE A 1 89 ? 17.940 10.017 -14.005 1.00 75.94 89 PHE A O 1
ATOM 721 N N . GLY A 1 90 ? 16.473 11.562 -14.714 1.00 74.62 90 GLY A N 1
ATOM 722 C CA . GLY A 1 90 ? 16.815 11.466 -16.124 1.00 74.62 90 GLY A CA 1
ATOM 723 C C . GLY A 1 90 ? 16.360 10.158 -16.776 1.00 74.62 90 GLY A C 1
ATOM 724 O O . GLY A 1 90 ? 15.936 9.193 -16.139 1.00 74.62 90 GLY A O 1
ATOM 725 N N . MET A 1 91 ? 16.472 10.114 -18.103 1.00 79.31 91 MET A N 1
ATOM 726 C CA . MET A 1 91 ? 15.991 8.980 -18.901 1.00 79.31 91 MET A CA 1
ATOM 727 C C . MET A 1 91 ? 16.808 7.697 -18.703 1.00 79.31 91 MET A C 1
ATOM 729 O O . MET A 1 91 ? 16.327 6.624 -19.045 1.00 79.31 91 MET A O 1
ATOM 733 N N . THR A 1 92 ? 18.029 7.773 -18.166 1.00 82.44 92 THR A N 1
ATOM 734 C CA . THR A 1 92 ? 18.892 6.596 -17.979 1.00 82.44 92 THR A CA 1
ATOM 735 C C . THR A 1 92 ? 18.322 5.629 -16.945 1.00 82.44 92 THR A C 1
ATOM 737 O O . THR A 1 92 ? 18.268 4.431 -17.206 1.00 82.44 92 THR A O 1
ATOM 740 N N . ALA A 1 93 ? 17.848 6.130 -15.799 1.00 81.88 93 ALA A N 1
ATOM 741 C CA . ALA A 1 93 ? 17.213 5.285 -14.790 1.00 81.88 93 ALA A CA 1
ATOM 742 C C . ALA A 1 93 ? 15.914 4.673 -15.335 1.00 81.88 93 ALA A C 1
ATOM 744 O O . ALA A 1 93 ? 15.698 3.472 -15.220 1.00 81.88 93 ALA A O 1
ATOM 745 N N . VAL A 1 94 ? 15.097 5.475 -16.023 1.00 86.25 94 VAL A N 1
ATOM 746 C CA . VAL A 1 94 ? 13.858 5.022 -16.676 1.00 86.25 94 VAL A CA 1
ATOM 747 C C . VAL A 1 94 ? 14.121 3.896 -17.680 1.00 86.25 94 VAL A C 1
ATOM 749 O O . VAL A 1 94 ? 13.423 2.884 -17.655 1.00 86.25 94 VAL A O 1
ATOM 752 N N . LYS A 1 95 ? 15.160 4.030 -18.514 1.00 88.62 95 LYS A N 1
ATOM 753 C CA . LYS A 1 95 ? 15.550 3.003 -19.489 1.00 88.62 95 LYS A CA 1
ATOM 754 C C . LYS A 1 95 ? 15.905 1.677 -18.830 1.00 88.62 95 LYS A C 1
ATOM 756 O O . LYS A 1 95 ? 15.432 0.652 -19.299 1.00 88.62 95 LYS A O 1
ATOM 761 N N . LYS A 1 96 ? 16.640 1.689 -17.713 1.00 89.00 96 LYS A N 1
ATOM 762 C CA . LYS A 1 96 ? 16.953 0.456 -16.974 1.00 89.00 96 LYS A CA 1
ATOM 763 C C . LYS A 1 96 ? 15.692 -0.286 -16.534 1.00 89.00 96 LYS A C 1
ATOM 765 O O . LYS A 1 96 ? 15.607 -1.493 -16.693 1.00 89.00 96 LYS A O 1
ATOM 770 N N . TRP A 1 97 ? 14.682 0.423 -16.028 1.00 91.25 97 TRP A N 1
ATOM 771 C CA . TRP A 1 97 ? 13.408 -0.207 -15.659 1.00 91.25 97 TRP A CA 1
ATOM 772 C C . TRP A 1 97 ? 12.693 -0.814 -16.874 1.00 91.25 97 TRP A C 1
ATOM 774 O O . TRP A 1 97 ? 12.188 -1.933 -16.795 1.00 91.25 97 TRP A O 1
ATOM 784 N N . GLN A 1 98 ? 12.701 -0.114 -18.011 1.00 91.81 98 GLN A N 1
ATOM 785 C CA . GLN A 1 98 ? 12.140 -0.627 -19.266 1.00 91.81 98 GLN A CA 1
ATOM 786 C C . GLN A 1 98 ? 12.886 -1.866 -19.779 1.00 91.81 98 GLN A C 1
ATOM 788 O O . GLN A 1 98 ? 12.244 -2.806 -20.239 1.00 91.81 98 GLN A O 1
ATOM 793 N N . GLU A 1 99 ? 14.217 -1.896 -19.665 1.00 90.00 99 GLU A N 1
ATOM 794 C CA . GLU A 1 99 ? 15.057 -3.053 -20.010 1.00 90.00 99 GLU A CA 1
ATOM 795 C C . GLU A 1 99 ? 14.714 -4.287 -19.160 1.00 90.00 99 GLU A C 1
ATOM 797 O O . GLU A 1 99 ? 14.771 -5.405 -19.665 1.00 90.00 99 GLU A O 1
ATOM 802 N N . MET A 1 100 ? 14.264 -4.090 -17.914 1.00 90.12 100 MET A N 1
ATOM 803 C CA . MET A 1 100 ? 13.764 -5.166 -17.044 1.00 90.12 100 MET A CA 1
ATOM 804 C C . MET A 1 100 ? 12.296 -5.549 -17.313 1.00 90.12 100 MET A C 1
ATOM 806 O O . MET A 1 100 ? 11.743 -6.388 -16.604 1.00 90.12 100 MET A O 1
ATOM 810 N N . GLY A 1 101 ? 11.650 -4.954 -18.324 1.00 92.12 101 GLY A N 1
ATOM 811 C CA . GLY A 1 101 ? 10.285 -5.273 -18.759 1.00 92.12 101 GLY A CA 1
ATOM 812 C C . GLY A 1 101 ? 9.177 -4.398 -18.159 1.00 92.12 101 GLY A C 1
ATOM 813 O O . GLY A 1 101 ? 7.998 -4.651 -18.407 1.00 92.12 101 GLY A O 1
ATOM 814 N N . TRP A 1 102 ? 9.514 -3.354 -17.395 1.00 94.69 102 TRP A N 1
ATOM 815 C CA . TRP A 1 102 ? 8.518 -2.465 -16.789 1.00 94.69 102 TRP A CA 1
ATOM 816 C C . TRP A 1 102 ? 7.938 -1.466 -17.791 1.00 94.69 102 TRP A C 1
ATOM 818 O O . TRP A 1 102 ? 8.662 -0.777 -18.515 1.00 94.69 102 TRP A O 1
ATOM 828 N N . ARG A 1 103 ? 6.612 -1.298 -17.772 1.00 96.31 103 ARG A N 1
ATOM 829 C CA . ARG A 1 103 ? 5.930 -0.237 -18.520 1.00 96.31 103 ARG A CA 1
ATOM 830 C C . ARG A 1 103 ? 5.910 1.044 -17.698 1.00 96.31 103 ARG A C 1
ATOM 832 O O . ARG A 1 103 ? 5.327 1.098 -16.621 1.00 96.31 103 ARG A O 1
ATOM 839 N N . VAL A 1 104 ? 6.527 2.093 -18.218 1.00 94.62 104 VAL A N 1
ATOM 840 C CA . VAL A 1 104 ? 6.590 3.391 -17.539 1.00 94.62 104 VAL A CA 1
ATOM 841 C C . VAL A 1 104 ? 5.330 4.187 -17.858 1.00 94.62 104 VAL A C 1
ATOM 843 O O . VAL A 1 104 ? 4.986 4.362 -19.026 1.00 94.62 104 VAL A O 1
ATOM 846 N N . VAL A 1 105 ? 4.647 4.667 -16.821 1.00 96.00 105 VAL A N 1
ATOM 847 C CA . VAL A 1 105 ? 3.392 5.413 -16.929 1.00 96.00 105 VAL A CA 1
ATOM 848 C C . VAL A 1 105 ? 3.567 6.786 -16.296 1.00 96.00 105 VAL A C 1
ATOM 850 O O . VAL A 1 105 ? 3.866 6.908 -15.108 1.00 96.00 105 VAL A O 1
ATOM 853 N N . ASN A 1 106 ? 3.349 7.833 -17.088 1.00 93.62 106 ASN A N 1
ATOM 854 C CA . ASN A 1 106 ? 3.356 9.197 -16.575 1.00 93.62 106 ASN A CA 1
ATOM 855 C C . ASN A 1 106 ? 2.105 9.429 -15.728 1.00 93.62 106 ASN A C 1
ATOM 857 O O . ASN A 1 106 ? 0.992 9.153 -16.177 1.00 93.62 106 ASN A O 1
ATOM 861 N N . PHE A 1 107 ? 2.286 9.967 -14.527 1.00 94.56 107 PHE A N 1
ATOM 862 C CA . PHE A 1 107 ? 1.197 10.274 -13.614 1.00 94.56 107 PHE A CA 1
ATOM 863 C C . PHE A 1 107 ? 1.263 11.732 -13.173 1.00 94.56 107 PHE A C 1
ATOM 865 O O . PHE A 1 107 ? 2.293 12.215 -12.700 1.00 94.56 107 PHE A O 1
ATOM 872 N N . SER A 1 108 ? 0.154 12.445 -13.340 1.00 93.75 108 SER A N 1
ATOM 873 C CA . SER A 1 108 ? 0.031 13.821 -12.872 1.00 93.75 108 SER A CA 1
ATOM 874 C C . SER A 1 108 ? -0.115 13.840 -11.357 1.00 93.75 108 SER A C 1
ATOM 876 O O . SER A 1 108 ? -0.861 13.043 -10.790 1.00 93.75 108 SER A O 1
ATOM 878 N N . GLN A 1 109 ? 0.582 14.765 -10.699 1.00 93.50 109 GLN A N 1
ATOM 879 C CA . GLN A 1 109 ? 0.403 14.933 -9.265 1.00 93.50 109 GLN A CA 1
ATOM 880 C C . GLN A 1 109 ? -1.013 15.423 -8.943 1.00 93.50 109 GLN A C 1
ATOM 882 O O . GLN A 1 109 ? -1.555 16.300 -9.616 1.00 93.50 109 GLN A O 1
ATOM 887 N N . VAL A 1 110 ? -1.582 14.857 -7.885 1.00 94.19 110 VAL A N 1
ATOM 888 C CA . VAL A 1 110 ? -2.818 15.307 -7.249 1.00 94.19 110 VAL A CA 1
ATOM 889 C C . VAL A 1 110 ? -2.502 16.505 -6.364 1.00 94.19 110 VAL A C 1
ATOM 891 O O . VAL A 1 110 ? -1.516 16.489 -5.627 1.00 94.19 110 VAL A O 1
ATOM 894 N N . GLU A 1 111 ? -3.357 17.527 -6.403 1.00 95.31 111 GLU A N 1
ATOM 895 C CA . GLU A 1 111 ? -3.211 18.711 -5.560 1.00 95.31 111 GLU A CA 1
ATOM 896 C C . GLU A 1 111 ? -3.136 18.329 -4.074 1.00 95.31 111 GLU A C 1
ATOM 898 O O . GLU A 1 111 ? -3.934 17.541 -3.573 1.00 95.31 111 GLU A O 1
ATOM 903 N N . GLY A 1 112 ? -2.150 18.881 -3.366 1.00 95.75 112 GLY A N 1
ATOM 904 C CA . GLY A 1 112 ? -1.978 18.642 -1.937 1.00 95.75 112 GLY A CA 1
ATOM 905 C C . GLY A 1 112 ? -2.990 19.401 -1.080 1.00 95.75 112 GLY A C 1
ATOM 906 O O . GLY A 1 112 ? -3.746 20.244 -1.545 1.00 95.75 112 GLY A O 1
ATOM 907 N N . THR A 1 113 ? -2.937 19.164 0.225 1.00 96.94 113 THR A N 1
ATOM 908 C CA . THR A 1 113 ? -3.682 19.939 1.220 1.00 96.94 113 THR A CA 1
ATOM 909 C C . THR A 1 113 ? -2.728 20.730 2.110 1.00 96.94 113 THR A C 1
ATOM 911 O O . THR A 1 113 ? -1.506 20.557 2.075 1.00 96.94 113 THR A O 1
ATOM 914 N N . LYS A 1 114 ? -3.281 21.564 3.000 1.00 96.00 114 LYS A N 1
ATOM 915 C CA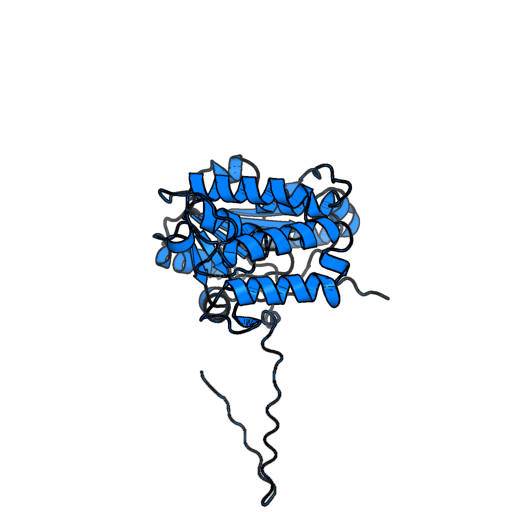 . LYS A 1 114 ? -2.490 22.207 4.064 1.00 96.00 114 LYS A CA 1
ATOM 916 C C . LYS A 1 114 ? -1.787 21.204 4.994 1.00 96.00 114 LYS A C 1
ATOM 918 O O . LYS A 1 114 ? -0.798 21.562 5.626 1.00 96.00 114 LYS A O 1
ATOM 923 N N . TYR A 1 115 ? -2.275 19.963 5.067 1.00 95.94 115 TYR A N 1
ATOM 924 C CA . TYR A 1 115 ? -1.733 18.911 5.930 1.00 95.94 115 TYR A CA 1
ATOM 925 C C . TYR A 1 115 ? -0.800 17.958 5.183 1.00 95.94 115 TYR A C 1
ATOM 927 O O . TYR A 1 115 ? 0.159 17.454 5.765 1.00 95.94 115 TYR A O 1
ATOM 935 N N . VAL A 1 116 ? -1.061 17.696 3.900 1.00 95.06 116 VAL A N 1
ATOM 936 C CA . VAL A 1 116 ? -0.353 16.665 3.136 1.00 95.06 116 VAL A CA 1
ATOM 937 C C . VAL A 1 116 ? 0.132 17.234 1.800 1.00 95.06 116 VAL A C 1
ATOM 939 O O . VAL A 1 116 ? -0.688 17.649 0.986 1.00 95.06 116 VAL A O 1
ATOM 942 N N . PRO A 1 117 ? 1.456 17.271 1.544 1.00 93.69 117 PRO A N 1
ATOM 943 C CA . PRO A 1 117 ? 1.992 17.798 0.291 1.00 93.69 117 PRO A CA 1
ATOM 944 C C . PRO A 1 117 ? 1.525 16.999 -0.935 1.00 93.69 117 PRO A C 1
ATOM 946 O O . PRO A 1 117 ? 1.370 15.781 -0.853 1.00 93.69 117 PRO A O 1
ATOM 949 N N . SER A 1 118 ? 1.420 17.683 -2.079 1.00 94.94 118 SER A N 1
ATOM 950 C CA . SER A 1 118 ? 0.999 17.128 -3.379 1.00 94.94 118 SER A CA 1
ATOM 951 C C . SER A 1 118 ? 1.690 15.802 -3.738 1.00 94.94 118 SER A C 1
ATOM 953 O O . SER A 1 118 ? 0.992 14.800 -3.905 1.00 94.94 118 SER A O 1
ATOM 955 N N . PRO A 1 119 ? 3.035 15.692 -3.722 1.00 92.94 119 PRO A N 1
ATOM 956 C CA . PRO A 1 119 ? 3.684 14.416 -4.011 1.00 92.94 119 PRO A CA 1
ATOM 957 C C . PRO A 1 119 ? 3.296 13.267 -3.070 1.00 92.94 119 PRO A C 1
ATOM 959 O O . PRO A 1 119 ?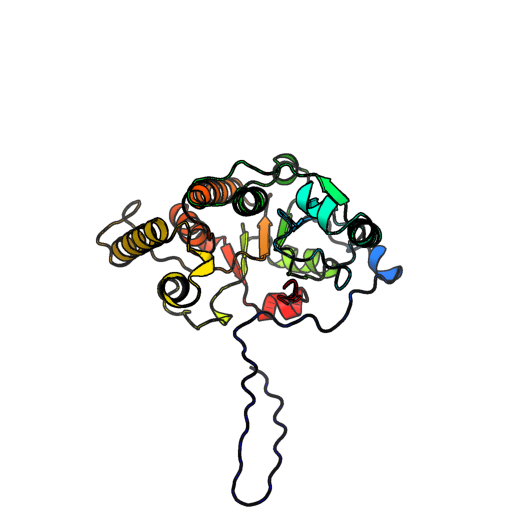 3.074 12.142 -3.507 1.00 92.94 119 PRO A O 1
ATOM 962 N N . ARG A 1 120 ? 3.165 13.549 -1.766 1.00 92.31 120 ARG A N 1
ATOM 963 C CA . ARG A 1 120 ? 2.795 12.540 -0.764 1.00 92.31 120 ARG A CA 1
ATOM 964 C C . ARG A 1 120 ? 1.368 12.056 -0.998 1.00 92.31 120 ARG A C 1
ATOM 966 O O . ARG A 1 120 ? 1.131 10.853 -0.960 1.00 92.31 120 ARG A O 1
ATOM 973 N N . LEU A 1 121 ? 0.441 12.981 -1.242 1.00 95.19 121 LEU A N 1
ATOM 974 C CA . LEU A 1 121 ? -0.956 12.650 -1.503 1.00 95.19 121 LEU A CA 1
ATOM 975 C C . LEU A 1 121 ? -1.123 11.921 -2.842 1.00 95.19 121 LEU A C 1
ATOM 977 O O . LEU A 1 121 ? -1.905 10.984 -2.928 1.00 95.19 121 LEU A O 1
ATOM 981 N N . THR A 1 122 ? -0.316 12.265 -3.844 1.00 95.62 122 THR A N 1
ATOM 982 C CA . THR A 1 122 ? -0.251 11.558 -5.131 1.00 95.62 122 THR A CA 1
ATOM 983 C C . THR A 1 122 ? 0.177 10.100 -4.953 1.00 95.62 122 THR A C 1
ATOM 985 O O . THR A 1 122 ? -0.492 9.209 -5.470 1.00 95.62 122 THR A O 1
ATOM 988 N N . SER A 1 123 ? 1.223 9.820 -4.163 1.00 94.44 123 SER A N 1
ATOM 989 C CA . SER A 1 123 ? 1.577 8.436 -3.808 1.00 94.44 123 SER A CA 1
ATOM 990 C C . SER A 1 123 ? 0.424 7.720 -3.101 1.00 94.44 123 SER A C 1
ATOM 992 O O . SER A 1 123 ? 0.163 6.561 -3.393 1.00 94.44 123 SER A O 1
ATOM 994 N N . LYS A 1 124 ? -0.314 8.403 -2.210 1.00 95.88 124 LYS A N 1
ATOM 995 C CA . LYS A 1 124 ? -1.500 7.816 -1.557 1.00 95.88 124 LYS A CA 1
ATOM 996 C C . LYS A 1 124 ? -2.653 7.570 -2.525 1.00 95.88 124 LYS A C 1
ATOM 998 O O . LYS A 1 124 ? -3.355 6.582 -2.351 1.00 95.88 124 LYS A O 1
ATOM 1003 N N . SER A 1 125 ? -2.817 8.405 -3.548 1.00 96.69 125 SER A N 1
ATOM 1004 C CA . SER A 1 125 ? -3.776 8.170 -4.627 1.00 96.69 125 SER A CA 1
ATOM 1005 C C . SER A 1 125 ? -3.396 6.914 -5.401 1.00 96.69 125 SER A C 1
ATOM 1007 O O . SER A 1 125 ? -4.186 5.986 -5.425 1.00 96.69 125 SER A O 1
ATOM 1009 N N . LEU A 1 126 ? -2.167 6.801 -5.914 1.00 96.88 126 LEU A N 1
ATOM 1010 C CA . LEU A 1 126 ? -1.714 5.581 -6.597 1.00 96.88 126 LEU A CA 1
ATOM 1011 C C . LEU A 1 126 ? -1.840 4.339 -5.713 1.00 96.88 126 LEU A C 1
ATOM 1013 O O . LEU A 1 126 ? -2.207 3.268 -6.188 1.00 96.88 126 LEU A O 1
ATOM 1017 N N . LYS A 1 127 ? -1.563 4.482 -4.419 1.00 96.06 127 LYS A N 1
ATOM 1018 C CA . LYS A 1 127 ? -1.673 3.406 -3.447 1.00 96.06 127 LYS A CA 1
ATOM 1019 C C . LYS A 1 127 ? -3.121 2.986 -3.220 1.00 96.06 127 LYS A C 1
ATOM 1021 O O . LYS A 1 127 ? -3.438 1.825 -3.400 1.00 96.06 127 LYS A O 1
ATOM 1026 N N . PHE A 1 128 ? -4.039 3.876 -2.878 1.00 97.62 128 PHE A N 1
ATOM 1027 C CA . PHE A 1 128 ? -5.388 3.476 -2.453 1.00 97.62 128 PHE A CA 1
ATOM 1028 C C . PHE A 1 128 ? -6.451 3.577 -3.552 1.00 97.62 128 PHE A C 1
ATOM 1030 O O . PHE A 1 128 ? -7.366 2.760 -3.597 1.00 97.62 128 PHE A O 1
ATOM 1037 N N . GLU A 1 129 ? -6.287 4.505 -4.485 1.00 96.56 129 GLU A N 1
ATOM 1038 C CA . GLU A 1 129 ? -7.149 4.719 -5.649 1.00 96.56 129 GLU A CA 1
ATOM 1039 C C . GLU A 1 129 ? -6.316 4.748 -6.947 1.00 96.56 129 GLU A C 1
ATOM 1041 O O . GLU A 1 129 ? -6.232 5.788 -7.609 1.00 96.56 129 GLU A O 1
ATOM 1046 N N . PRO A 1 130 ? -5.651 3.632 -7.320 1.00 96.62 130 PRO A N 1
ATOM 1047 C CA . PRO A 1 130 ? -4.928 3.566 -8.584 1.00 96.62 130 PRO A CA 1
ATOM 1048 C C . PRO A 1 130 ? -5.883 3.803 -9.765 1.00 96.62 130 PRO A C 1
ATOM 1050 O O . PRO A 1 130 ? -7.100 3.645 -9.622 1.00 96.62 130 PRO A O 1
ATOM 1053 N N . PRO A 1 131 ? -5.352 4.146 -10.956 1.00 96.75 131 PRO A N 1
ATOM 1054 C CA . PRO A 1 131 ? -6.162 4.358 -12.148 1.00 96.75 131 PRO A CA 1
ATOM 1055 C C . PRO A 1 131 ? -7.227 3.281 -12.348 1.00 96.75 131 PRO A C 1
ATOM 1057 O O . PRO A 1 131 ? -6.935 2.089 -12.283 1.00 96.75 131 PRO A O 1
ATOM 1060 N N . GLY A 1 132 ? -8.458 3.694 -12.660 1.00 95.88 132 GLY A N 1
ATOM 1061 C CA . GLY A 1 132 ? -9.589 2.770 -12.780 1.00 95.88 132 GLY A CA 1
ATOM 1062 C C . GLY A 1 132 ? -9.374 1.654 -13.805 1.00 95.88 132 GLY A C 1
ATOM 1063 O O . GLY A 1 132 ? -9.949 0.583 -13.657 1.00 95.88 132 GLY A O 1
ATOM 1064 N N . TRP A 1 133 ? -8.507 1.860 -14.803 1.00 96.38 133 TRP A N 1
ATOM 1065 C CA . TRP A 1 133 ? -8.141 0.797 -15.731 1.00 96.38 133 TRP A CA 1
ATOM 1066 C C . TRP A 1 133 ? -7.401 -0.353 -15.039 1.00 96.38 133 TRP A C 1
ATOM 1068 O O . TRP A 1 133 ? -7.686 -1.474 -15.421 1.00 96.38 133 TRP A O 1
ATOM 1078 N N . LEU A 1 134 ? -6.568 -0.116 -14.007 1.00 96.19 134 LEU A N 1
ATOM 1079 C CA . LEU A 1 134 ? -5.930 -1.160 -13.177 1.00 96.19 134 LEU A CA 1
ATOM 1080 C C . LEU A 1 134 ? -6.939 -1.929 -12.323 1.00 96.19 134 LEU A C 1
ATOM 1082 O O . LEU A 1 134 ? -6.804 -3.135 -12.151 1.00 96.19 134 LEU A O 1
ATOM 1086 N N . LEU A 1 135 ? -7.947 -1.234 -11.792 1.00 94.81 135 LEU A N 1
ATOM 1087 C CA . LEU A 1 135 ? -8.960 -1.830 -10.914 1.00 94.81 135 LEU A CA 1
ATOM 1088 C C . LEU A 1 135 ? -10.031 -2.610 -11.684 1.00 94.81 135 LEU A C 1
ATOM 1090 O O . LEU A 1 135 ? -10.544 -3.599 -11.177 1.00 94.81 135 LEU A O 1
ATOM 1094 N N . ASN A 1 136 ? -10.363 -2.160 -12.894 1.00 92.62 136 ASN A N 1
ATOM 1095 C CA . ASN A 1 136 ? -11.432 -2.720 -13.728 1.00 92.62 136 ASN A CA 1
ATOM 1096 C C . ASN A 1 136 ? -10.886 -3.497 -14.939 1.00 92.62 136 ASN A C 1
ATOM 1098 O O . ASN A 1 136 ? -11.621 -3.762 -15.891 1.00 92.62 136 ASN A O 1
ATOM 1102 N N . GLY A 1 137 ? -9.581 -3.773 -14.957 1.00 89.62 137 GLY A N 1
ATOM 1103 C CA . GLY A 1 137 ? -8.926 -4.491 -16.042 1.00 89.62 137 GLY A CA 1
ATOM 1104 C C . GLY A 1 137 ? -9.195 -5.993 -16.000 1.00 89.62 137 GLY A C 1
ATOM 1105 O O . GLY A 1 137 ? -10.088 -6.477 -15.315 1.00 89.62 137 GLY A O 1
ATOM 1106 N N . THR A 1 138 ? -8.393 -6.762 -16.739 1.00 92.56 138 THR A N 1
ATOM 1107 C CA . THR A 1 138 ? -8.554 -8.231 -16.800 1.00 92.56 138 THR A CA 1
ATOM 1108 C C . THR A 1 138 ? -7.772 -8.987 -15.723 1.00 92.56 138 THR A C 1
ATOM 1110 O O . THR A 1 138 ? -7.689 -10.215 -15.774 1.00 92.56 138 THR A O 1
ATOM 1113 N N . TRP A 1 139 ? -7.146 -8.268 -14.791 1.00 96.06 139 TRP A N 1
ATOM 1114 C CA . TRP A 1 139 ? -6.310 -8.851 -13.747 1.00 96.06 139 TRP A CA 1
ATOM 1115 C C . TRP A 1 139 ? -7.160 -9.388 -12.601 1.00 96.06 139 TRP A C 1
ATOM 1117 O O . TRP A 1 139 ? -8.165 -8.800 -12.219 1.00 96.06 139 TRP A O 1
ATOM 1127 N N . GLN A 1 140 ? -6.727 -10.512 -12.049 1.00 96.25 140 GLN A N 1
ATOM 1128 C CA . GLN A 1 140 ? -7.315 -11.144 -10.872 1.00 96.25 140 GLN A CA 1
ATOM 1129 C C . GLN A 1 140 ? -6.664 -10.617 -9.593 1.00 96.25 140 GLN A C 1
ATOM 1131 O O . GLN A 1 140 ? -7.317 -10.517 -8.560 1.00 96.25 140 GLN A O 1
ATOM 1136 N N . TRP A 1 141 ? -5.389 -10.237 -9.683 1.00 97.88 141 TRP A N 1
ATOM 1137 C CA . TRP A 1 141 ? -4.630 -9.655 -8.588 1.00 97.88 141 TRP A CA 1
ATOM 1138 C C . TRP A 1 141 ? -3.963 -8.353 -9.006 1.00 97.88 141 TRP A C 1
ATOM 1140 O O . TRP A 1 141 ? -3.433 -8.236 -10.114 1.00 97.88 141 TRP A O 1
ATOM 1150 N N . LEU A 1 142 ? -3.943 -7.406 -8.075 1.00 98.44 142 LEU A N 1
ATOM 1151 C CA . LEU A 1 142 ? -3.200 -6.163 -8.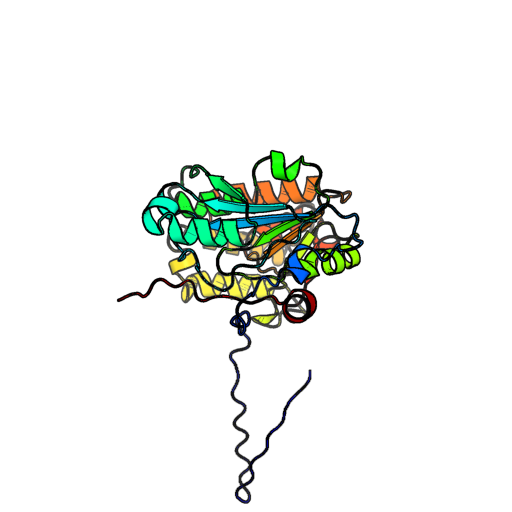179 1.00 98.44 142 LEU A CA 1
ATOM 1152 C C . LEU A 1 142 ? -2.223 -6.057 -7.009 1.00 98.44 142 LEU A C 1
ATOM 1154 O O . LEU A 1 142 ? -2.636 -5.991 -5.850 1.00 98.44 142 LEU A O 1
ATOM 1158 N N . VAL A 1 143 ? -0.934 -6.035 -7.327 1.00 98.44 143 VAL A N 1
ATOM 1159 C CA . VAL A 1 143 ? 0.157 -5.956 -6.356 1.00 98.44 143 VAL A CA 1
ATOM 1160 C C . VAL A 1 143 ? 0.785 -4.574 -6.421 1.00 98.44 143 VAL A C 1
ATOM 1162 O O . VAL A 1 143 ? 1.205 -4.129 -7.485 1.00 98.44 143 VAL A O 1
ATOM 1165 N N . GLU A 1 144 ? 0.855 -3.900 -5.282 1.00 97.75 144 GLU A N 1
ATOM 1166 C CA . GLU A 1 144 ? 1.540 -2.619 -5.125 1.00 97.75 144 GLU A CA 1
ATOM 1167 C C . GLU A 1 144 ? 2.665 -2.759 -4.114 1.00 97.75 144 GLU A C 1
ATOM 1169 O O . GLU A 1 144 ? 2.521 -3.489 -3.132 1.00 97.75 144 GLU A O 1
ATOM 1174 N N . TYR A 1 145 ? 3.768 -2.053 -4.343 1.00 96.00 145 TYR A N 1
ATOM 1175 C CA . TYR A 1 145 ? 4.785 -1.848 -3.322 1.00 96.00 145 TYR A CA 1
ATOM 1176 C C . TYR A 1 145 ? 5.497 -0.497 -3.472 1.00 96.00 145 TYR A C 1
ATOM 1178 O O . TYR A 1 145 ? 5.650 0.025 -4.583 1.00 96.00 145 TYR A O 1
ATOM 1186 N N . ASP A 1 146 ? 5.947 0.058 -2.345 1.00 92.56 146 ASP A N 1
ATOM 1187 C CA . ASP A 1 146 ? 6.698 1.317 -2.263 1.00 92.56 146 ASP A CA 1
ATOM 1188 C C . ASP A 1 146 ? 8.026 1.217 -3.061 1.00 92.56 146 ASP A C 1
ATOM 1190 O O . ASP A 1 146 ? 8.605 0.141 -3.210 1.00 92.56 146 ASP A O 1
ATOM 1194 N N . GLY A 1 147 ? 8.544 2.337 -3.579 1.00 89.31 147 GLY A N 1
ATOM 1195 C CA . GLY A 1 147 ? 9.685 2.360 -4.518 1.00 89.31 147 GLY A CA 1
ATOM 1196 C C . GLY A 1 147 ? 10.996 1.755 -3.989 1.00 89.31 147 GLY A C 1
ATOM 1197 O O . GLY A 1 147 ? 11.834 1.281 -4.763 1.00 89.31 147 GLY A O 1
ATOM 1198 N N . ASN A 1 148 ? 11.165 1.722 -2.669 1.00 88.62 148 ASN A N 1
ATOM 1199 C CA . ASN A 1 148 ? 12.302 1.120 -1.982 1.00 88.62 148 ASN A CA 1
ATOM 1200 C C . ASN A 1 148 ? 12.142 -0.385 -1.698 1.00 88.62 148 ASN A C 1
ATOM 1202 O O . ASN A 1 148 ? 13.096 -1.011 -1.235 1.00 88.62 148 ASN A O 1
ATOM 1206 N N . ILE A 1 149 ? 10.982 -0.976 -1.988 1.00 92.31 149 ILE A N 1
ATOM 1207 C CA . ILE A 1 149 ? 10.699 -2.399 -1.790 1.00 92.31 149 ILE A CA 1
ATOM 1208 C C . ILE A 1 149 ? 11.027 -3.196 -3.051 1.00 92.31 149 ILE A C 1
ATOM 1210 O O . ILE A 1 149 ? 10.909 -2.726 -4.188 1.00 92.31 149 ILE A O 1
ATOM 1214 N N . VAL A 1 150 ? 11.501 -4.418 -2.848 1.00 92.25 150 VAL A N 1
ATOM 1215 C CA . VAL A 1 150 ? 11.808 -5.378 -3.903 1.00 92.25 150 VAL A CA 1
ATOM 1216 C C . VAL A 1 150 ? 11.107 -6.687 -3.578 1.00 92.25 150 VAL A C 1
ATOM 1218 O O . VAL A 1 150 ? 11.174 -7.158 -2.446 1.00 92.25 150 VAL A O 1
ATOM 1221 N N . VAL A 1 151 ? 10.460 -7.270 -4.583 1.00 92.88 151 VAL A N 1
ATOM 1222 C CA . VAL A 1 151 ? 9.887 -8.618 -4.544 1.00 92.88 151 VAL A CA 1
ATOM 1223 C C . VAL A 1 151 ? 10.247 -9.350 -5.835 1.00 92.88 151 VAL A C 1
ATOM 1225 O O . VAL A 1 151 ? 10.302 -8.744 -6.907 1.00 92.88 151 VAL A O 1
ATOM 1228 N N . ASP A 1 152 ? 10.482 -10.652 -5.736 1.00 91.94 152 ASP A N 1
ATOM 1229 C CA . ASP A 1 152 ? 10.736 -11.537 -6.866 1.00 91.94 152 ASP A CA 1
ATOM 1230 C C . ASP A 1 152 ? 9.424 -11.826 -7.602 1.00 91.94 152 ASP A C 1
ATOM 1232 O O . ASP A 1 152 ? 8.569 -12.597 -7.150 1.00 91.94 152 ASP A O 1
ATOM 1236 N N . LEU A 1 153 ? 9.267 -11.193 -8.766 1.00 92.88 153 LEU A N 1
ATOM 1237 C CA . LEU A 1 153 ? 8.048 -11.278 -9.560 1.00 92.88 153 LEU A CA 1
ATOM 1238 C C . LEU A 1 153 ? 7.778 -12.695 -10.087 1.00 92.88 153 LEU A C 1
ATOM 1240 O O . LEU A 1 153 ? 6.616 -13.050 -10.274 1.00 92.88 153 LEU A O 1
ATOM 1244 N N . HIS A 1 154 ? 8.802 -13.545 -10.245 1.00 88.75 154 HIS A N 1
ATOM 1245 C CA . HIS A 1 154 ? 8.614 -14.947 -10.649 1.00 88.75 154 HIS A CA 1
ATOM 1246 C C . HIS A 1 154 ? 7.886 -15.774 -9.584 1.00 88.75 154 HIS A C 1
ATOM 1248 O O . HIS A 1 154 ? 7.279 -16.800 -9.893 1.00 88.75 154 HIS A O 1
ATOM 1254 N N . ARG A 1 155 ? 7.908 -15.324 -8.325 1.00 91.25 155 ARG A N 1
ATOM 1255 C CA . ARG A 1 155 ? 7.290 -16.028 -7.197 1.00 91.25 155 ARG A CA 1
ATOM 1256 C C . ARG A 1 155 ? 5.887 -15.532 -6.857 1.00 91.25 155 ARG A C 1
ATOM 1258 O O . ARG A 1 155 ? 5.210 -16.161 -6.044 1.00 91.25 155 ARG A O 1
ATOM 1265 N N . LEU A 1 156 ? 5.418 -14.452 -7.489 1.00 93.69 156 LEU A N 1
ATOM 1266 C CA . LEU A 1 156 ? 4.107 -13.868 -7.194 1.00 93.69 156 LEU A CA 1
ATOM 1267 C C . LEU A 1 156 ? 2.961 -14.838 -7.470 1.00 93.69 156 LEU A C 1
ATOM 1269 O O . LEU A 1 156 ? 2.137 -15.061 -6.591 1.00 93.69 156 LEU A O 1
ATOM 1273 N N . ALA A 1 157 ? 2.920 -15.450 -8.653 1.00 92.69 157 ALA A N 1
ATOM 1274 C CA . ALA A 1 157 ? 1.840 -16.365 -9.016 1.00 92.69 157 ALA A CA 1
ATOM 1275 C C . ALA A 1 157 ? 1.649 -17.520 -8.007 1.00 92.69 157 ALA A C 1
ATOM 1277 O O . ALA A 1 157 ? 0.552 -17.649 -7.462 1.00 92.69 157 ALA A O 1
ATOM 1278 N N . PRO A 1 158 ? 2.675 -18.331 -7.668 1.00 92.06 158 PRO A N 1
ATOM 1279 C CA . PRO A 1 158 ? 2.498 -19.387 -6.671 1.00 92.06 158 PRO A CA 1
ATOM 1280 C C . PRO A 1 158 ? 2.188 -18.847 -5.265 1.00 92.06 158 PRO A C 1
ATOM 1282 O O . PRO A 1 158 ? 1.463 -19.500 -4.513 1.00 92.06 158 PRO A O 1
ATOM 1285 N N . PHE A 1 159 ? 2.709 -17.672 -4.889 1.00 94.94 159 PHE A N 1
ATOM 1286 C CA . PHE A 1 159 ? 2.391 -17.028 -3.610 1.00 94.94 159 PHE A CA 1
ATOM 1287 C C . PHE A 1 159 ? 0.911 -16.629 -3.508 1.00 94.94 159 PHE A C 1
ATOM 1289 O O . PHE A 1 159 ? 0.281 -16.875 -2.475 1.00 94.94 159 PHE A O 1
ATOM 1296 N N . LEU A 1 160 ? 0.361 -16.040 -4.571 1.00 96.00 160 LEU A N 1
ATOM 1297 C CA . LEU A 1 160 ? -1.014 -15.544 -4.636 1.00 96.00 160 LEU A CA 1
ATOM 1298 C C . LEU A 1 160 ? -2.031 -16.675 -4.787 1.00 96.00 160 LEU A C 1
ATOM 1300 O O . LEU A 1 160 ? -3.054 -16.661 -4.107 1.00 96.00 160 LEU A O 1
ATOM 1304 N N . GLN A 1 161 ? -1.707 -17.715 -5.556 1.00 93.62 161 GLN A N 1
ATOM 1305 C CA . GLN A 1 161 ? -2.570 -18.885 -5.715 1.00 93.62 161 GLN A CA 1
ATOM 1306 C C . GLN A 1 161 ? -2.887 -19.564 -4.370 1.00 93.62 161 GLN A C 1
ATOM 1308 O O . GLN A 1 161 ? -4.021 -19.983 -4.127 1.00 93.62 161 GLN A O 1
ATOM 1313 N N . ARG A 1 162 ? -1.907 -19.635 -3.453 1.00 94.75 162 ARG A N 1
ATOM 1314 C CA . ARG A 1 162 ? -2.099 -20.154 -2.082 1.00 94.75 162 ARG A CA 1
ATOM 1315 C C . ARG A 1 162 ? -3.013 -19.278 -1.218 1.00 94.75 162 ARG A C 1
ATOM 1317 O O . ARG A 1 162 ? -3.470 -19.728 -0.173 1.00 94.75 162 ARG A O 1
ATOM 1324 N N . ARG A 1 163 ? -3.262 -18.039 -1.643 1.00 95.94 163 ARG A N 1
ATOM 1325 C CA . ARG A 1 163 ? -3.994 -16.995 -0.913 1.00 95.94 163 ARG A CA 1
ATOM 1326 C C . ARG A 1 163 ? -5.233 -16.518 -1.678 1.00 95.94 163 ARG A C 1
ATOM 1328 O O . ARG A 1 163 ? -5.803 -15.489 -1.340 1.00 95.94 163 ARG A O 1
ATOM 1335 N N . ARG A 1 164 ? -5.688 -17.281 -2.678 1.00 95.38 164 ARG A N 1
ATOM 1336 C CA . ARG A 1 164 ? -6.841 -16.956 -3.541 1.00 95.38 164 ARG A CA 1
ATOM 1337 C C . ARG A 1 164 ? -8.165 -16.741 -2.802 1.00 95.38 164 ARG A C 1
ATOM 1339 O O . ARG A 1 164 ? -9.037 -16.055 -3.319 1.00 95.38 164 ARG A O 1
ATOM 1346 N N . GLU A 1 165 ? -8.306 -17.321 -1.612 1.00 96.50 165 GLU A N 1
ATOM 1347 C CA . GLU A 1 165 ? -9.499 -17.171 -0.766 1.00 96.50 165 GLU A CA 1
ATOM 1348 C C . GLU A 1 165 ? -9.464 -15.878 0.069 1.00 96.50 165 GLU A C 1
ATOM 1350 O O . GLU A 1 165 ? -10.401 -15.595 0.803 1.00 96.50 165 GLU A O 1
ATOM 1355 N N . GLN A 1 166 ? -8.376 -15.103 -0.001 1.00 97.81 166 GLN A N 1
ATOM 1356 C CA . GLN A 1 166 ? -8.234 -13.834 0.707 1.00 97.81 166 GLN A CA 1
ATOM 1357 C C . GLN A 1 166 ? -8.630 -12.680 -0.212 1.00 97.81 166 GLN A C 1
ATOM 1359 O O . GLN A 1 166 ? -8.287 -12.665 -1.399 1.00 97.81 166 GLN A O 1
ATOM 1364 N N . ALA A 1 167 ? -9.320 -11.685 0.342 1.00 98.00 167 ALA A N 1
ATOM 1365 C CA . ALA A 1 167 ? -9.620 -10.443 -0.364 1.00 98.00 167 ALA A CA 1
ATOM 1366 C C . ALA A 1 167 ? -8.369 -9.565 -0.491 1.00 98.00 167 ALA A C 1
ATOM 1368 O O . ALA A 1 167 ? -8.173 -8.861 -1.486 1.00 98.00 167 ALA A O 1
ATOM 1369 N N . LEU A 1 168 ? -7.539 -9.594 0.549 1.00 98.19 168 LEU A N 1
ATOM 1370 C CA . LEU A 1 168 ? -6.383 -8.734 0.699 1.00 98.19 168 LEU A CA 1
ATOM 1371 C C . LEU A 1 168 ? -5.279 -9.485 1.445 1.00 98.19 168 LEU A C 1
ATOM 1373 O O . LEU A 1 168 ? -5.538 -10.206 2.403 1.00 98.19 168 LEU A O 1
ATOM 1377 N N . VAL A 1 169 ? -4.034 -9.290 1.028 1.00 98.31 169 VAL A N 1
ATOM 1378 C CA . VAL A 1 169 ? -2.858 -9.736 1.777 1.00 98.31 169 VAL A CA 1
ATOM 1379 C C . VAL A 1 169 ? -2.019 -8.504 2.086 1.00 98.31 169 VAL A C 1
ATOM 1381 O O . VAL A 1 169 ? -1.711 -7.721 1.185 1.00 98.31 169 VAL A O 1
ATOM 1384 N N . LEU A 1 170 ? -1.669 -8.326 3.357 1.00 97.12 170 LEU A N 1
ATOM 1385 C CA . LEU A 1 170 ? -0.868 -7.208 3.856 1.00 97.12 170 LEU A CA 1
ATOM 1386 C C . LEU A 1 170 ? 0.295 -7.733 4.693 1.00 97.12 170 LEU A C 1
ATOM 1388 O O . LEU A 1 170 ? 0.199 -8.805 5.292 1.00 97.12 170 LEU A O 1
ATOM 1392 N N . LEU A 1 171 ? 1.382 -6.969 4.769 1.00 95.31 171 LEU A N 1
ATOM 1393 C CA . LEU A 1 171 ? 2.476 -7.265 5.689 1.00 95.31 171 LEU A CA 1
ATOM 1394 C C . LEU A 1 171 ? 2.017 -6.994 7.130 1.00 95.31 171 LEU A C 1
ATOM 1396 O O . LEU A 1 171 ? 1.549 -5.905 7.453 1.00 95.31 171 LEU A O 1
ATOM 1400 N N . ASN A 1 172 ? 2.139 -7.989 8.005 1.00 93.38 172 ASN A N 1
ATOM 1401 C CA . ASN A 1 172 ? 1.905 -7.829 9.436 1.00 93.38 172 ASN A CA 1
ATOM 1402 C C . ASN A 1 172 ? 2.995 -6.917 10.021 1.00 93.38 172 ASN A C 1
ATOM 1404 O O . ASN A 1 172 ? 4.172 -7.135 9.763 1.00 93.38 172 ASN A O 1
ATOM 1408 N N . TRP A 1 173 ? 2.625 -5.909 10.807 1.00 91.81 173 TRP A N 1
ATOM 1409 C CA . TRP A 1 173 ? 3.581 -4.967 11.405 1.00 91.81 173 TRP A CA 1
ATOM 1410 C C . TRP A 1 173 ? 4.324 -5.538 12.629 1.00 91.81 173 TRP A C 1
ATOM 1412 O O . TRP A 1 173 ? 5.368 -5.027 13.029 1.00 91.81 173 TRP A O 1
ATOM 1422 N N . GLY A 1 174 ? 3.810 -6.612 13.231 1.00 86.88 174 GLY A N 1
ATOM 1423 C CA . GLY A 1 174 ? 4.263 -7.203 14.493 1.00 86.88 174 GLY A CA 1
ATOM 1424 C C . GLY A 1 174 ? 5.719 -7.684 14.528 1.00 86.88 174 GLY A C 1
ATOM 1425 O O . GLY A 1 174 ? 6.230 -7.962 15.610 1.00 86.88 174 GLY A O 1
ATOM 1426 N N . TYR A 1 175 ? 6.434 -7.719 13.397 1.00 84.81 175 TYR A N 1
ATOM 1427 C CA . TYR A 1 175 ? 7.888 -7.940 13.392 1.00 84.81 175 TYR A CA 1
ATOM 1428 C C . TYR A 1 175 ? 8.672 -6.765 14.013 1.00 84.81 175 TYR A C 1
ATOM 1430 O O . TYR A 1 175 ? 9.796 -6.946 14.473 1.00 84.81 175 TYR A O 1
ATOM 1438 N N . HIS A 1 176 ? 8.092 -5.559 14.082 1.00 82.38 176 HIS A N 1
ATOM 1439 C CA . HIS A 1 176 ? 8.692 -4.426 14.797 1.00 82.38 176 HIS A CA 1
ATOM 1440 C C . HIS A 1 176 ? 8.568 -4.559 16.320 1.00 82.38 176 HIS A C 1
ATOM 1442 O O . HIS A 1 176 ? 9.479 -4.177 17.064 1.00 82.38 176 HIS A O 1
ATOM 1448 N N . GLN A 1 177 ? 7.426 -5.067 16.782 1.00 82.06 177 GLN A N 1
ATOM 1449 C CA . GLN A 1 177 ? 7.134 -5.346 18.180 1.00 82.06 177 GLN A CA 1
ATOM 1450 C C . GLN A 1 177 ? 5.999 -6.364 18.261 1.00 82.06 177 GLN A C 1
ATOM 1452 O O . GLN A 1 177 ? 4.941 -6.154 17.673 1.00 82.06 177 GLN A O 1
ATOM 1457 N N . ASP A 1 178 ? 6.191 -7.402 19.073 1.00 79.69 178 ASP A N 1
ATOM 1458 C CA . ASP A 1 178 ? 5.148 -8.389 19.323 1.00 79.69 178 ASP A CA 1
ATOM 1459 C C . ASP A 1 178 ? 3.925 -7.745 20.004 1.00 79.69 178 ASP A C 1
ATOM 1461 O O . ASP A 1 178 ? 3.994 -7.188 21.111 1.00 79.69 178 ASP A O 1
ATOM 1465 N N . CYS A 1 179 ? 2.805 -7.805 19.292 1.00 77.69 179 CYS A N 1
ATOM 1466 C CA . CYS A 1 179 ? 1.483 -7.366 19.720 1.00 77.69 179 CYS A CA 1
ATOM 1467 C C . CYS A 1 179 ? 0.414 -8.411 19.377 1.00 77.69 179 CYS A C 1
ATOM 1469 O O . CYS A 1 179 ? -0.747 -8.060 19.192 1.00 77.69 179 CYS A O 1
ATOM 1471 N N . SER A 1 180 ? 0.807 -9.687 19.293 1.00 73.31 180 SER A N 1
ATOM 1472 C CA . SER A 1 180 ? -0.084 -10.805 18.951 1.00 73.31 180 SER A CA 1
ATOM 1473 C C . SER A 1 180 ? -1.328 -10.902 19.846 1.00 73.31 180 SER A C 1
ATOM 1475 O O . SER A 1 180 ? -2.392 -11.281 19.362 1.00 73.31 180 SER A O 1
ATOM 1477 N N . ASP A 1 181 ? -1.224 -10.486 21.110 1.00 79.50 181 ASP A N 1
ATOM 1478 C CA . ASP A 1 181 ? -2.346 -10.470 22.058 1.00 79.50 181 ASP A CA 1
ATOM 1479 C C . ASP A 1 181 ? -3.288 -9.258 21.900 1.00 79.50 181 ASP A C 1
ATOM 1481 O O . ASP A 1 181 ? -4.430 -9.301 22.359 1.00 79.50 181 ASP A O 1
ATOM 1485 N N . ASP A 1 182 ? -2.821 -8.160 21.295 1.00 87.50 182 ASP A N 1
ATOM 1486 C CA . ASP A 1 182 ? -3.600 -6.931 21.109 1.00 87.50 182 ASP A CA 1
ATOM 1487 C C . ASP A 1 182 ? -3.014 -6.048 19.996 1.00 87.50 182 ASP A C 1
ATOM 1489 O O . ASP A 1 182 ? -2.105 -5.239 20.211 1.00 87.50 182 ASP A O 1
ATOM 1493 N N . SER A 1 183 ? -3.590 -6.135 18.800 1.00 89.81 183 SER A N 1
ATOM 1494 C CA . SER A 1 183 ? -3.194 -5.314 17.651 1.00 89.81 183 SER A CA 1
ATOM 1495 C C . SER A 1 183 ? -3.377 -3.807 17.879 1.00 89.81 183 SER A C 1
ATOM 1497 O O . SER A 1 183 ? -2.693 -3.001 17.239 1.00 89.81 183 SER A O 1
ATOM 1499 N N . PHE A 1 184 ? -4.236 -3.386 18.818 1.00 93.56 184 PHE A N 1
ATOM 1500 C CA . PHE A 1 184 ? -4.357 -1.972 19.181 1.00 93.56 184 PHE A CA 1
ATOM 1501 C C . PHE A 1 184 ? -3.083 -1.444 19.857 1.00 93.56 184 PHE A C 1
ATOM 1503 O O . PHE A 1 184 ? -2.709 -0.283 19.665 1.00 93.56 184 PHE A O 1
ATOM 1510 N N . LYS A 1 185 ? -2.343 -2.300 20.570 1.00 92.94 185 LYS A N 1
ATOM 1511 C CA . LYS A 1 185 ? -1.027 -1.966 21.127 1.00 92.94 185 LYS A CA 1
ATOM 1512 C C . LYS A 1 185 ? -0.023 -1.601 20.035 1.00 92.94 185 LYS A C 1
ATOM 1514 O O . LYS A 1 185 ? 0.721 -0.640 20.212 1.00 92.94 185 LYS A O 1
ATOM 1519 N N . CYS A 1 186 ? -0.028 -2.308 18.902 1.00 92.00 186 CYS A N 1
ATOM 1520 C CA . CYS A 1 186 ? 0.823 -1.974 17.756 1.00 92.00 186 CYS A CA 1
ATOM 1521 C C . CYS A 1 186 ? 0.505 -0.583 17.194 1.00 92.00 186 CYS A C 1
ATOM 1523 O O . CYS A 1 186 ? 1.408 0.244 17.042 1.00 92.00 186 CYS A O 1
ATOM 1525 N N . PHE A 1 187 ? -0.783 -0.291 16.992 1.00 94.06 187 PHE A N 1
ATOM 1526 C CA . PHE A 1 187 ? -1.242 1.051 16.630 1.00 94.06 187 PHE A CA 1
ATOM 1527 C C . PHE A 1 187 ? -0.736 2.106 17.626 1.00 94.06 187 PHE A C 1
ATOM 1529 O O . PHE A 1 187 ? -0.143 3.108 17.222 1.00 94.06 187 PHE A O 1
ATOM 1536 N N . MET A 1 188 ? -0.925 1.870 18.930 1.00 94.69 188 MET A N 1
ATOM 1537 C CA . MET A 1 188 ? -0.532 2.804 19.986 1.00 94.69 188 MET A CA 1
ATOM 1538 C C . MET A 1 188 ? 0.980 3.027 20.047 1.00 94.69 188 MET A C 1
ATOM 1540 O O . MET A 1 188 ? 1.408 4.177 20.199 1.00 94.69 188 MET A O 1
ATOM 1544 N N . THR A 1 189 ? 1.793 1.978 19.904 1.00 92.44 189 THR A N 1
ATOM 1545 C CA . THR A 1 189 ? 3.252 2.118 19.830 1.00 92.44 189 THR A CA 1
ATOM 1546 C C . THR A 1 189 ? 3.648 2.951 18.620 1.00 92.44 189 THR A C 1
ATOM 1548 O O . THR A 1 189 ? 4.403 3.919 18.757 1.00 92.44 189 THR A O 1
ATOM 1551 N N . GLU A 1 190 ? 3.143 2.605 17.434 1.00 91.88 190 GLU A N 1
ATOM 1552 C CA . GLU A 1 190 ? 3.566 3.267 16.207 1.00 91.88 190 GLU A CA 1
ATOM 1553 C C . GLU A 1 190 ? 3.195 4.752 16.215 1.00 91.88 190 GLU A C 1
ATOM 1555 O O . GLU A 1 190 ? 4.061 5.605 15.980 1.00 91.88 190 GLU A O 1
ATOM 1560 N N . VAL A 1 191 ? 1.933 5.065 16.531 1.00 94.50 191 VAL A N 1
ATOM 1561 C CA . VAL A 1 191 ? 1.441 6.446 16.547 1.00 94.50 191 VAL A CA 1
ATOM 1562 C C . VAL A 1 191 ? 2.163 7.275 17.605 1.00 94.50 191 VAL A C 1
ATOM 1564 O O . VAL A 1 191 ? 2.496 8.431 17.348 1.00 94.50 191 VAL A O 1
ATOM 1567 N N . THR A 1 192 ? 2.475 6.693 18.768 1.00 94.69 192 THR A N 1
ATOM 1568 C CA . THR A 1 192 ? 3.237 7.385 19.815 1.00 94.69 192 THR A CA 1
ATOM 1569 C C . THR A 1 192 ? 4.644 7.700 19.325 1.00 94.69 192 THR A C 1
ATOM 1571 O O . THR A 1 192 ? 5.041 8.859 19.379 1.00 94.69 192 THR A O 1
ATOM 1574 N N . SER A 1 193 ? 5.352 6.725 18.744 1.00 92.25 193 SER A N 1
ATOM 1575 C CA . SER A 1 193 ? 6.692 6.953 18.191 1.00 92.25 193 SER A CA 1
ATOM 1576 C C . SER A 1 193 ? 6.685 8.009 17.075 1.00 92.25 193 SER A C 1
ATOM 1578 O O . SER A 1 193 ? 7.575 8.855 17.030 1.00 92.25 193 SER A O 1
ATOM 1580 N N . MET A 1 194 ? 5.667 8.054 16.205 1.00 92.75 194 MET A N 1
ATOM 1581 C CA . MET A 1 194 ? 5.548 9.125 15.199 1.00 92.75 194 MET A CA 1
ATOM 1582 C C . MET A 1 194 ? 5.233 10.500 15.805 1.00 92.75 194 MET A C 1
ATOM 1584 O O . MET A 1 194 ? 5.568 11.519 15.210 1.00 92.75 194 MET A O 1
ATOM 1588 N N . LEU A 1 195 ? 4.609 10.565 16.981 1.00 94.06 195 LEU A N 1
ATOM 1589 C CA . LEU A 1 195 ? 4.312 11.824 17.669 1.00 94.06 195 LEU A CA 1
ATOM 1590 C C . LEU A 1 195 ? 5.484 12.354 18.511 1.00 94.06 195 LEU A C 1
ATOM 1592 O O . LEU A 1 195 ? 5.503 13.558 18.796 1.00 94.06 195 LEU A O 1
ATOM 1596 N N . THR A 1 196 ? 6.429 11.493 18.906 1.00 93.69 196 THR A N 1
ATOM 1597 C CA . THR A 1 196 ? 7.524 11.828 19.834 1.00 93.69 196 THR A CA 1
ATOM 1598 C C . THR A 1 196 ? 8.920 11.741 19.219 1.00 93.69 196 THR A C 1
ATOM 1600 O O . THR A 1 196 ? 9.714 12.655 19.412 1.00 93.69 196 THR A O 1
ATOM 1603 N N . GLU A 1 197 ? 9.229 10.673 18.486 1.00 91.00 197 GLU A N 1
ATOM 1604 C CA . GLU A 1 197 ? 10.589 10.341 18.030 1.00 91.00 197 GLU A CA 1
ATOM 1605 C C . GLU A 1 197 ? 10.770 10.568 16.530 1.00 91.00 197 GLU A C 1
ATOM 1607 O O . GLU A 1 197 ? 11.793 11.086 16.096 1.00 91.00 197 GLU A O 1
ATOM 1612 N N . ARG A 1 198 ? 9.763 10.188 15.737 1.00 89.81 198 ARG A N 1
ATOM 1613 C CA . ARG A 1 198 ? 9.783 10.213 14.268 1.00 89.81 198 ARG A CA 1
ATOM 1614 C C . ARG A 1 198 ? 8.823 11.274 13.723 1.00 89.81 198 ARG A C 1
ATOM 1616 O O . ARG A 1 198 ? 7.990 11.018 12.846 1.00 89.81 198 ARG A O 1
ATOM 1623 N N . VAL A 1 199 ? 8.895 12.461 14.325 1.00 91.25 199 VAL A N 1
ATOM 1624 C CA . VAL A 1 199 ? 7.947 13.572 14.137 1.00 91.25 199 VAL A CA 1
ATOM 1625 C C . VAL A 1 199 ? 7.863 14.064 12.697 1.00 91.25 199 VAL A C 1
ATOM 1627 O O . VAL A 1 199 ? 6.819 14.559 12.274 1.00 91.25 199 VAL A O 1
ATOM 1630 N N . GLU A 1 200 ? 8.924 13.892 11.912 1.00 89.94 200 GLU A N 1
ATOM 1631 C CA . GLU A 1 200 ? 8.991 14.269 10.504 1.00 89.94 200 GLU A CA 1
ATOM 1632 C C . GLU A 1 200 ? 7.929 13.569 9.643 1.00 89.94 200 GLU A C 1
ATOM 1634 O O . GLU A 1 200 ? 7.469 14.139 8.651 1.00 89.94 200 GLU A O 1
ATOM 1639 N N . TYR A 1 201 ? 7.474 12.374 10.038 1.00 87.50 201 TYR A N 1
ATOM 1640 C CA . TYR A 1 201 ? 6.466 11.628 9.283 1.00 87.50 201 TYR A CA 1
ATOM 1641 C C . TYR A 1 201 ? 5.055 12.205 9.399 1.00 87.50 201 TYR A C 1
ATOM 1643 O O . TYR A 1 201 ? 4.222 11.932 8.532 1.00 87.50 201 TYR A O 1
ATOM 1651 N N . VAL A 1 202 ? 4.784 12.996 10.440 1.00 93.06 202 VAL A N 1
ATOM 1652 C CA . VAL A 1 202 ? 3.453 13.551 10.737 1.00 93.06 202 VAL A CA 1
ATOM 1653 C C . VAL A 1 202 ? 3.482 15.050 11.041 1.00 93.06 202 VAL A C 1
ATOM 1655 O O . VAL A 1 202 ? 2.478 15.597 11.488 1.00 93.06 202 VAL A O 1
ATOM 1658 N N . ALA A 1 203 ? 4.607 15.730 10.806 1.00 92.50 203 ALA A N 1
ATOM 1659 C CA . ALA A 1 203 ? 4.840 17.107 11.241 1.00 92.50 203 ALA A CA 1
ATOM 1660 C C . ALA A 1 203 ? 3.738 18.095 10.816 1.00 92.50 203 ALA A C 1
ATOM 1662 O O . ALA A 1 203 ? 3.338 18.946 11.605 1.00 92.50 203 ALA A O 1
ATOM 1663 N N . ARG A 1 204 ? 3.210 17.967 9.593 1.00 94.69 204 ARG A N 1
ATOM 1664 C CA . ARG A 1 204 ? 2.152 18.837 9.053 1.00 94.69 204 ARG A CA 1
ATOM 1665 C C . ARG A 1 204 ? 0.743 18.398 9.448 1.00 94.69 204 ARG A C 1
ATOM 1667 O O . ARG A 1 204 ? -0.180 19.196 9.349 1.00 94.69 204 ARG A O 1
ATOM 1674 N N . SER A 1 205 ? 0.566 17.159 9.907 1.00 96.12 205 SER A N 1
ATOM 1675 C CA . SER A 1 205 ? -0.728 16.606 10.327 1.00 96.12 205 SER A CA 1
ATOM 1676 C C . SER A 1 205 ? -0.796 16.246 11.816 1.00 96.12 205 SER A C 1
ATOM 1678 O O . SER A 1 205 ? -1.712 15.535 12.219 1.00 96.12 205 SER A O 1
ATOM 1680 N N . LYS A 1 206 ? 0.152 16.706 12.646 1.00 96.31 206 LYS A N 1
ATOM 1681 C CA . LYS A 1 206 ? 0.314 16.266 14.045 1.00 96.31 206 LYS A CA 1
ATOM 1682 C C . LYS A 1 206 ? -0.975 16.376 14.862 1.00 96.31 206 LYS A C 1
ATOM 1684 O O . LYS A 1 206 ? -1.353 15.425 15.539 1.00 96.31 206 LYS A O 1
ATOM 1689 N N . GLU A 1 207 ? -1.675 17.505 14.770 1.00 96.94 207 GLU A N 1
ATOM 1690 C CA . GLU A 1 207 ? -2.943 17.714 15.484 1.00 96.94 207 GLU A CA 1
ATOM 1691 C C . GLU A 1 207 ? -4.043 16.746 15.031 1.00 96.94 207 GLU A C 1
ATOM 1693 O O . GLU A 1 207 ? -4.792 16.229 15.857 1.00 96.94 207 GLU A O 1
ATOM 1698 N N . ASN A 1 208 ? -4.124 16.457 13.730 1.00 97.56 208 ASN A N 1
ATOM 1699 C CA . ASN A 1 208 ? -5.092 15.498 13.199 1.00 97.56 208 ASN A CA 1
ATOM 1700 C C . ASN A 1 208 ? -4.759 14.071 13.650 1.00 97.56 208 ASN A C 1
ATOM 1702 O O . ASN A 1 208 ? -5.667 13.305 13.956 1.00 97.56 208 ASN A O 1
ATOM 1706 N N . VAL A 1 209 ? -3.470 13.733 13.756 1.00 97.19 209 VAL A N 1
ATOM 1707 C CA . VAL A 1 209 ? -3.015 12.447 14.304 1.00 97.19 209 VAL A CA 1
ATOM 1708 C C . VAL A 1 209 ? -3.364 12.321 15.784 1.00 97.19 209 VAL A C 1
ATOM 1710 O O . VAL A 1 209 ? -3.846 11.271 16.195 1.00 97.19 209 VAL A O 1
ATOM 1713 N N . LEU A 1 210 ? -3.194 13.382 16.580 1.00 97.50 210 LEU A N 1
ATOM 1714 C CA . LEU A 1 210 ? -3.599 13.389 17.991 1.00 97.50 210 LEU A CA 1
ATOM 1715 C C . LEU A 1 210 ? -5.106 13.151 18.150 1.00 97.50 210 LEU A C 1
ATOM 1717 O O . LEU A 1 210 ? -5.503 12.281 18.921 1.00 97.50 210 LEU A O 1
ATOM 1721 N N . LYS A 1 211 ? -5.932 13.858 17.369 1.00 97.75 211 LYS A N 1
ATOM 1722 C CA . LYS A 1 211 ? -7.393 13.669 17.365 1.00 97.75 211 LYS A CA 1
ATOM 1723 C C . LYS A 1 211 ? -7.789 12.261 16.923 1.00 97.75 211 LYS A C 1
ATOM 1725 O O . LYS A 1 211 ? -8.681 11.660 17.510 1.00 97.75 211 LYS A O 1
ATOM 1730 N N . TRP A 1 212 ? -7.120 11.725 15.901 1.00 97.44 212 TRP A N 1
ATOM 1731 C CA . TRP A 1 212 ? -7.352 10.362 15.421 1.00 97.44 212 TRP A CA 1
ATOM 1732 C C . TRP A 1 212 ? -6.994 9.318 16.480 1.00 97.44 212 TRP A C 1
ATOM 1734 O O . TRP A 1 212 ? -7.784 8.421 16.757 1.00 97.44 212 TRP A O 1
ATOM 1744 N N . LYS A 1 213 ? -5.839 9.480 17.132 1.00 97.38 213 LYS A N 1
ATOM 1745 C CA . LYS A 1 213 ? -5.404 8.639 18.248 1.00 97.38 213 LYS A CA 1
ATOM 1746 C C . LYS A 1 213 ? -6.411 8.650 19.395 1.00 97.38 213 LYS A C 1
ATOM 1748 O O . LYS A 1 213 ? -6.751 7.588 19.902 1.00 97.38 213 LYS A O 1
ATOM 1753 N N . GLU A 1 214 ? -6.876 9.827 19.801 1.00 97.88 214 GLU A N 1
ATOM 1754 C CA . GLU A 1 214 ? -7.861 9.962 20.877 1.00 97.88 214 GLU A CA 1
ATOM 1755 C C . GLU A 1 214 ? -9.198 9.302 20.518 1.00 97.88 214 GLU A C 1
ATOM 1757 O O . GLU A 1 214 ? -9.745 8.555 21.327 1.00 97.88 214 GLU A O 1
ATOM 1762 N N . LEU A 1 215 ? -9.691 9.513 19.294 1.00 96.94 215 LEU A N 1
ATOM 1763 C CA . LEU A 1 215 ? -10.908 8.865 18.805 1.00 96.94 215 LEU A CA 1
ATOM 1764 C C . LEU A 1 215 ? -10.801 7.337 18.892 1.00 96.94 215 LEU A C 1
ATOM 1766 O O . LEU A 1 215 ? -11.685 6.689 19.454 1.00 96.94 215 LEU A O 1
ATOM 1770 N N . LEU A 1 216 ? -9.721 6.760 18.358 1.00 96.69 216 LEU A N 1
ATOM 1771 C CA . LEU A 1 216 ? -9.546 5.309 18.337 1.00 96.69 216 LEU A CA 1
ATOM 1772 C C . LEU A 1 216 ? -9.340 4.722 19.740 1.00 96.69 216 LEU A C 1
ATOM 1774 O O . LEU A 1 216 ? -9.851 3.640 20.010 1.00 96.69 216 LEU A O 1
ATOM 1778 N N . ASP A 1 217 ? -8.689 5.447 20.652 1.00 97.06 217 ASP A N 1
ATOM 1779 C CA . ASP A 1 217 ? -8.573 5.057 22.065 1.00 97.06 217 ASP A CA 1
ATOM 1780 C C . ASP A 1 217 ? -9.938 5.044 22.773 1.00 97.06 217 ASP A C 1
ATOM 1782 O O . ASP A 1 217 ? -10.298 4.066 23.432 1.00 97.06 217 ASP A O 1
ATOM 1786 N N . GLN A 1 218 ? -10.768 6.072 22.561 1.00 97.50 218 GLN A N 1
ATOM 1787 C CA . GLN A 1 218 ? -12.139 6.096 23.082 1.00 97.50 218 GLN A CA 1
ATOM 1788 C C . GLN A 1 218 ? -12.992 4.948 22.511 1.00 97.50 218 GLN A C 1
ATOM 1790 O O . GLN A 1 218 ? -13.801 4.362 23.239 1.00 97.50 218 GLN A O 1
ATOM 1795 N N . MET A 1 219 ? -12.803 4.599 21.234 1.00 96.81 219 MET A N 1
ATOM 1796 C CA . MET A 1 219 ? -13.491 3.472 20.597 1.00 96.81 219 MET A CA 1
ATOM 1797 C C . MET A 1 219 ? -13.006 2.109 21.098 1.00 96.81 219 MET A C 1
ATOM 1799 O O . MET A 1 219 ? -13.817 1.202 21.293 1.00 96.81 219 MET A O 1
ATOM 1803 N N . HIS A 1 220 ? -11.705 1.956 21.335 1.00 95.56 220 HIS A N 1
ATOM 1804 C CA . HIS A 1 220 ? -11.111 0.730 21.861 1.00 95.56 220 HIS A CA 1
ATOM 1805 C C . HIS A 1 220 ? -11.557 0.465 23.307 1.00 95.56 220 HIS A C 1
ATOM 1807 O O . HIS A 1 220 ? -11.994 -0.632 23.654 1.00 95.56 220 HIS A O 1
ATOM 1813 N N . GLN A 1 221 ? -11.589 1.510 24.139 1.00 95.44 221 GLN A N 1
ATOM 1814 C CA . GLN A 1 221 ? -12.110 1.437 25.509 1.00 95.44 221 GLN A CA 1
ATOM 1815 C C . GLN A 1 221 ? -13.630 1.173 25.550 1.00 95.44 221 GLN A C 1
ATOM 1817 O O . GLN A 1 221 ? -14.173 0.740 26.571 1.00 95.44 221 GLN A O 1
ATOM 1822 N N . GLY A 1 222 ? -14.333 1.381 24.432 1.00 94.50 222 GLY A N 1
ATOM 1823 C CA . GLY A 1 222 ? -15.782 1.232 24.315 1.00 94.50 222 GLY A CA 1
ATOM 1824 C C . GLY A 1 222 ? -16.580 2.405 24.870 1.00 94.50 222 GLY A C 1
ATOM 1825 O O . GLY A 1 222 ? -17.761 2.246 25.162 1.00 94.50 222 GLY A O 1
ATOM 1826 N N . ARG A 1 223 ? -15.944 3.573 25.023 1.00 95.62 223 ARG A N 1
ATOM 1827 C CA . ARG A 1 223 ? -16.634 4.839 25.322 1.00 95.62 223 ARG A CA 1
ATOM 1828 C C . ARG A 1 223 ? -17.372 5.362 24.090 1.00 95.62 223 ARG A C 1
ATOM 1830 O O . ARG A 1 223 ? -18.424 5.976 24.217 1.00 95.62 223 ARG A O 1
ATOM 1837 N N . LEU A 1 224 ? -16.823 5.080 22.910 1.00 93.75 224 LEU A N 1
ATOM 1838 C CA . LEU A 1 224 ? -17.467 5.241 21.612 1.00 93.75 224 LEU A CA 1
ATOM 1839 C C . LEU A 1 224 ? -17.576 3.869 20.942 1.00 93.75 224 LEU A C 1
ATOM 1841 O O . LEU A 1 224 ? -16.752 2.988 21.176 1.00 93.75 224 LEU A O 1
ATOM 1845 N N . THR A 1 225 ? -18.594 3.664 20.111 1.00 91.00 225 THR A N 1
ATOM 1846 C CA . THR A 1 225 ? -18.740 2.424 19.335 1.00 91.00 225 THR A CA 1
ATOM 1847 C C . THR A 1 225 ? -19.157 2.741 17.912 1.00 91.00 225 THR A C 1
ATOM 1849 O O . THR A 1 225 ? -19.746 3.788 17.640 1.00 91.00 225 THR A O 1
ATOM 1852 N N . GLN A 1 226 ? -18.869 1.817 17.002 1.00 87.19 226 GLN A N 1
ATOM 1853 C CA . GLN A 1 226 ? -19.322 1.897 15.623 1.00 87.19 226 GLN A CA 1
ATOM 1854 C C . GLN A 1 226 ? -20.111 0.643 15.270 1.00 87.19 226 GLN A C 1
ATOM 1856 O O . GLN A 1 226 ? -19.607 -0.475 15.367 1.00 87.19 226 GLN A O 1
ATOM 1861 N N . GLY A 1 227 ? -21.389 0.827 14.928 1.00 86.19 227 GLY A N 1
ATOM 1862 C CA . GLY A 1 227 ? -22.320 -0.294 14.767 1.00 86.19 227 GLY A CA 1
ATOM 1863 C C . GLY A 1 227 ? -22.429 -1.156 16.031 1.00 86.19 227 GLY A C 1
ATOM 1864 O O . GLY A 1 227 ? -22.551 -2.370 15.926 1.00 86.19 227 GLY A O 1
ATOM 1865 N N . GLY A 1 228 ? -22.291 -0.549 17.219 1.00 88.38 228 GLY A N 1
ATOM 1866 C CA . GLY A 1 228 ? -22.310 -1.249 18.509 1.00 88.38 228 GLY A CA 1
ATOM 1867 C C . GLY A 1 228 ? -21.035 -2.028 18.856 1.00 88.38 228 GLY A C 1
ATOM 1868 O O . GLY A 1 228 ? -20.995 -2.681 19.895 1.00 88.38 228 GLY A O 1
ATOM 1869 N N . ARG A 1 229 ? -19.982 -1.962 18.029 1.00 90.62 229 ARG A N 1
ATOM 1870 C CA . ARG A 1 229 ? -18.713 -2.676 18.244 1.00 90.62 229 ARG A CA 1
ATOM 1871 C C . ARG A 1 229 ? -17.611 -1.730 18.729 1.00 90.62 229 ARG A C 1
ATOM 1873 O O . ARG A 1 229 ? -17.529 -0.584 18.276 1.00 90.62 229 ARG A O 1
ATOM 1880 N N . LYS A 1 230 ? -16.765 -2.222 19.641 1.00 94.12 230 LYS A N 1
ATOM 1881 C CA . LYS A 1 230 ? -15.516 -1.559 20.056 1.00 94.12 230 LYS A CA 1
ATOM 1882 C C . LYS A 1 230 ? -14.446 -1.748 18.988 1.00 94.12 230 LYS A C 1
ATOM 1884 O O . LYS A 1 230 ? -14.420 -2.798 18.348 1.00 94.12 230 LYS A O 1
ATOM 1889 N N . TYR A 1 231 ? -13.554 -0.773 18.837 1.00 93.94 231 TYR A N 1
ATOM 1890 C CA . TYR A 1 231 ? -12.437 -0.897 17.901 1.00 93.94 231 TYR A CA 1
ATOM 1891 C C . TYR A 1 231 ? -11.427 -1.936 18.403 1.00 93.94 231 TYR A C 1
ATOM 1893 O O . TYR A 1 231 ? -10.705 -1.705 19.372 1.00 93.94 231 TYR A O 1
ATOM 1901 N N . MET A 1 232 ? -11.414 -3.095 17.749 1.00 90.62 232 MET A N 1
ATOM 1902 C CA . MET A 1 232 ? -10.535 -4.225 18.049 1.00 90.62 232 MET A CA 1
ATOM 1903 C C . MET A 1 232 ? -10.109 -4.860 16.722 1.00 90.62 232 MET A C 1
ATOM 1905 O O . MET A 1 232 ? -10.707 -5.855 16.313 1.00 90.62 232 MET A O 1
ATOM 1909 N N . PRO A 1 233 ? -9.156 -4.247 15.997 1.00 90.25 233 PRO A N 1
ATOM 1910 C CA . PRO A 1 233 ? -8.687 -4.809 14.738 1.00 90.25 233 PRO A CA 1
ATOM 1911 C C . PRO A 1 233 ? -7.989 -6.144 15.015 1.00 90.25 233 PRO A C 1
ATOM 1913 O O . PRO A 1 233 ? -7.252 -6.263 15.993 1.00 90.25 233 PRO A O 1
ATOM 1916 N N . SER A 1 234 ? -8.191 -7.145 14.159 1.00 89.38 234 SER A N 1
ATOM 1917 C CA . SER A 1 234 ? -7.533 -8.446 14.345 1.00 89.38 234 SER A CA 1
ATOM 1918 C C . SER A 1 234 ? -6.018 -8.354 14.177 1.00 89.38 234 SER A C 1
ATOM 1920 O O . SER A 1 234 ? -5.282 -9.013 14.902 1.00 89.38 234 SER A O 1
ATOM 1922 N N . ASN A 1 235 ? -5.545 -7.502 13.264 1.00 90.94 235 ASN A N 1
ATOM 1923 C CA . ASN A 1 235 ? -4.126 -7.317 12.966 1.00 90.94 235 ASN A CA 1
ATOM 1924 C C . ASN A 1 235 ? -3.788 -5.834 12.768 1.00 90.94 235 ASN A C 1
ATOM 1926 O O . ASN A 1 235 ? -4.655 -5.013 12.458 1.00 90.94 235 ASN A O 1
ATOM 1930 N N . TYR A 1 236 ? -2.503 -5.508 12.905 1.00 93.25 236 TYR A N 1
ATOM 1931 C CA . TYR A 1 236 ? -1.937 -4.221 12.513 1.00 93.25 236 TYR A CA 1
ATOM 1932 C C . TYR A 1 236 ? -0.961 -4.416 11.351 1.00 93.25 236 TYR A C 1
ATOM 1934 O O . TYR A 1 236 ? -0.203 -5.390 11.330 1.00 93.25 236 TYR A O 1
ATOM 1942 N N . TYR A 1 237 ? -0.996 -3.512 10.375 1.00 92.94 237 TYR A N 1
ATOM 1943 C CA . TYR A 1 237 ? -0.392 -3.749 9.067 1.00 92.94 237 TYR A CA 1
ATOM 1944 C C . TYR A 1 237 ? 0.632 -2.684 8.698 1.00 92.94 237 TYR A C 1
ATOM 1946 O O . TYR A 1 237 ? 0.417 -1.488 8.893 1.00 92.94 237 TYR A O 1
ATOM 1954 N N . GLU A 1 238 ? 1.713 -3.138 8.081 1.00 91.44 238 GLU A N 1
ATOM 1955 C CA . GLU A 1 238 ? 2.580 -2.301 7.274 1.00 91.44 238 GLU A CA 1
ATOM 1956 C C . GLU A 1 238 ? 1.979 -2.212 5.863 1.00 91.44 238 GLU A C 1
ATOM 1958 O O . GLU A 1 238 ? 1.453 -3.190 5.329 1.00 91.44 238 GLU A O 1
ATOM 1963 N N . THR A 1 239 ? 2.004 -1.022 5.264 1.00 93.00 239 THR A N 1
ATOM 1964 C CA . THR A 1 239 ? 1.294 -0.781 3.992 1.00 93.00 239 THR A CA 1
ATOM 1965 C C . THR A 1 239 ? 2.227 -0.723 2.796 1.00 93.00 239 THR A C 1
ATOM 1967 O O . THR A 1 239 ? 1.756 -0.545 1.685 1.00 93.00 239 THR A O 1
ATOM 1970 N N . ASN A 1 240 ? 3.540 -0.814 2.984 1.00 92.75 240 ASN A N 1
ATOM 1971 C CA . ASN A 1 240 ? 4.545 -0.659 1.923 1.00 92.75 240 ASN A CA 1
ATOM 1972 C C . ASN A 1 240 ? 4.519 -1.755 0.837 1.00 92.75 240 ASN A C 1
ATOM 1974 O O . ASN A 1 240 ? 5.233 -1.642 -0.155 1.00 92.75 240 ASN A O 1
ATOM 1978 N N . VAL A 1 241 ? 3.724 -2.806 1.031 1.00 96.50 241 VAL A N 1
ATOM 1979 C CA . VAL A 1 241 ? 3.382 -3.816 0.033 1.00 96.50 241 VAL A CA 1
ATOM 1980 C C . VAL A 1 241 ? 1.947 -4.284 0.271 1.00 96.50 241 VAL A C 1
ATOM 1982 O O . VAL A 1 241 ? 1.551 -4.554 1.407 1.00 96.50 241 VAL A O 1
ATOM 1985 N N . MET A 1 242 ? 1.151 -4.375 -0.793 1.00 98.19 242 MET A N 1
ATOM 1986 C CA . MET A 1 242 ? -0.247 -4.798 -0.725 1.00 98.19 242 MET A CA 1
ATOM 1987 C C . MET A 1 242 ? -0.615 -5.684 -1.911 1.00 98.19 242 MET A C 1
ATOM 1989 O O . MET A 1 242 ? -0.362 -5.325 -3.060 1.00 98.19 242 MET A O 1
ATOM 1993 N N . PHE A 1 243 ? -1.298 -6.798 -1.643 1.00 98.44 243 PHE A N 1
ATOM 1994 C CA . PHE A 1 243 ? -1.792 -7.711 -2.675 1.00 98.44 243 PHE A CA 1
ATOM 1995 C C . PHE A 1 243 ? -3.320 -7.741 -2.629 1.00 98.44 243 PHE A C 1
ATOM 1997 O O . PHE A 1 243 ? -3.907 -8.254 -1.676 1.00 98.44 243 PHE A O 1
ATOM 2004 N N . ARG A 1 244 ? -3.974 -7.165 -3.639 1.00 98.25 244 ARG A N 1
ATOM 2005 C CA . ARG A 1 244 ? -5.437 -7.049 -3.724 1.00 98.25 244 ARG A CA 1
ATOM 2006 C C . ARG A 1 244 ? -5.994 -8.097 -4.664 1.00 98.25 244 ARG A C 1
ATOM 2008 O O . ARG A 1 244 ? -5.615 -8.116 -5.834 1.00 98.25 244 ARG A O 1
ATOM 2015 N N . ASN A 1 245 ? -6.925 -8.904 -4.176 1.00 98.19 245 ASN A N 1
ATOM 2016 C CA . ASN A 1 245 ? -7.663 -9.843 -5.004 1.00 98.19 245 ASN A CA 1
ATOM 2017 C C . ASN A 1 245 ? -8.864 -9.125 -5.628 1.00 98.19 245 ASN A C 1
ATOM 2019 O O . ASN A 1 245 ? -9.869 -8.866 -4.963 1.00 98.19 245 ASN A O 1
ATOM 2023 N N . LEU A 1 246 ? -8.746 -8.782 -6.908 1.00 97.50 246 LEU A N 1
ATOM 2024 C CA . LEU A 1 246 ? -9.775 -8.065 -7.661 1.00 97.50 246 LEU A CA 1
ATOM 2025 C C . LEU A 1 246 ? -10.989 -8.949 -7.984 1.00 97.50 246 LEU A C 1
ATOM 2027 O O . LEU A 1 246 ? -12.066 -8.425 -8.251 1.00 97.50 246 LEU A O 1
ATOM 2031 N N . ASN A 1 247 ? -10.835 -10.274 -7.911 1.00 94.88 247 ASN A N 1
ATOM 2032 C CA . ASN A 1 247 ? -11.905 -11.239 -8.165 1.00 94.88 247 ASN A CA 1
ATOM 2033 C C . ASN A 1 247 ? -12.613 -11.728 -6.894 1.00 94.88 247 ASN A C 1
ATOM 2035 O O . ASN A 1 247 ? -13.567 -12.503 -6.984 1.00 94.88 247 ASN A O 1
ATOM 2039 N N . HIS A 1 248 ? -12.162 -11.316 -5.708 1.00 97.31 248 HIS A N 1
ATOM 2040 C CA . HIS A 1 248 ? -12.775 -11.756 -4.462 1.00 97.31 248 HIS A CA 1
ATOM 2041 C C . HIS A 1 248 ? -14.192 -11.188 -4.299 1.00 97.31 248 HIS A C 1
ATOM 2043 O O . HIS A 1 248 ? -14.461 -10.039 -4.648 1.00 97.31 248 HIS A O 1
ATOM 2049 N N . ALA A 1 249 ? -15.090 -11.935 -3.650 1.00 97.06 249 ALA A N 1
ATOM 2050 C CA . ALA A 1 249 ? -16.473 -11.501 -3.402 1.00 97.06 249 ALA A CA 1
ATOM 2051 C C . ALA A 1 249 ? -16.583 -10.192 -2.589 1.00 97.06 249 ALA A C 1
ATOM 2053 O O . ALA A 1 249 ? -17.616 -9.526 -2.605 1.00 97.06 249 ALA A O 1
ATOM 2054 N N . LYS A 1 250 ? -15.517 -9.816 -1.870 1.00 97.50 250 LYS A N 1
ATOM 2055 C CA . LYS A 1 250 ? -15.406 -8.562 -1.104 1.00 97.50 250 LYS A CA 1
ATOM 2056 C C . LYS A 1 250 ? -14.491 -7.511 -1.752 1.00 97.50 250 LYS A C 1
ATOM 2058 O O . LYS A 1 250 ? -14.168 -6.529 -1.089 1.00 97.50 250 LYS A O 1
ATOM 2063 N N . ALA A 1 251 ? -14.093 -7.670 -3.017 1.00 96.81 251 ALA A N 1
ATOM 2064 C CA . ALA A 1 251 ? -13.215 -6.719 -3.711 1.00 96.81 251 ALA A CA 1
ATOM 2065 C C . ALA A 1 251 ? -13.767 -5.279 -3.689 1.00 96.81 251 ALA A C 1
ATOM 2067 O O . ALA A 1 251 ? -13.030 -4.337 -3.401 1.00 96.81 251 ALA A O 1
ATOM 2068 N N . ASP A 1 252 ? -15.080 -5.105 -3.878 1.00 96.75 252 ASP A N 1
ATOM 2069 C CA . ASP A 1 252 ? -15.728 -3.789 -3.797 1.00 96.75 252 ASP A CA 1
ATOM 2070 C C . ASP A 1 252 ? -15.634 -3.168 -2.394 1.00 96.75 252 ASP A C 1
ATOM 2072 O O . ASP A 1 252 ? -15.373 -1.974 -2.266 1.00 96.75 252 ASP A O 1
ATOM 2076 N N . LYS A 1 253 ? -15.763 -3.974 -1.332 1.00 97.75 253 LYS A N 1
ATOM 2077 C CA . LYS A 1 253 ? -15.581 -3.496 0.047 1.00 97.75 253 LYS A CA 1
ATOM 2078 C C . LYS A 1 253 ? -14.134 -3.093 0.319 1.00 97.75 253 LYS A C 1
ATOM 2080 O O . LYS A 1 253 ? -13.905 -2.081 0.973 1.00 97.75 253 LYS A O 1
ATOM 2085 N N . VAL A 1 254 ? -13.161 -3.854 -0.194 1.00 98.06 254 VAL A N 1
ATOM 2086 C CA . VAL A 1 254 ? -11.738 -3.481 -0.112 1.00 98.06 254 VAL A CA 1
ATOM 2087 C C . VAL A 1 254 ? -11.512 -2.142 -0.816 1.00 98.06 254 VAL A C 1
ATOM 2089 O O . VAL A 1 254 ? -10.885 -1.251 -0.246 1.00 98.06 254 VAL A O 1
ATOM 2092 N N . ARG A 1 255 ? -12.085 -1.954 -2.013 1.00 97.50 255 ARG A N 1
ATOM 2093 C CA . ARG A 1 255 ? -12.026 -0.681 -2.747 1.00 97.50 255 ARG A CA 1
ATOM 2094 C C . ARG A 1 255 ? -12.636 0.472 -1.944 1.00 97.50 255 ARG A C 1
ATOM 2096 O O . ARG A 1 255 ? -12.038 1.544 -1.884 1.00 97.50 255 ARG A O 1
ATOM 2103 N N . ASP A 1 256 ? -13.775 0.259 -1.292 1.00 97.94 256 ASP A N 1
ATOM 2104 C CA . ASP A 1 256 ? -14.422 1.279 -0.461 1.00 97.94 256 ASP A CA 1
ATOM 2105 C C . ASP A 1 256 ? -13.594 1.634 0.786 1.00 97.94 256 ASP A C 1
ATOM 2107 O O . ASP A 1 256 ? -13.432 2.817 1.100 1.00 97.94 256 ASP A O 1
ATOM 2111 N N . ALA A 1 257 ? -13.016 0.642 1.470 1.00 97.94 257 ALA A N 1
ATOM 2112 C CA . ALA A 1 257 ? -12.116 0.865 2.603 1.00 97.94 257 ALA A CA 1
ATOM 2113 C C . ALA A 1 257 ? -10.857 1.644 2.182 1.00 97.94 257 ALA A C 1
ATOM 2115 O O . ALA A 1 257 ? -10.406 2.556 2.883 1.00 97.94 257 ALA A O 1
ATOM 2116 N N . PHE A 1 258 ? -10.316 1.339 1.001 1.00 98.25 258 PHE A N 1
ATOM 2117 C CA . PHE A 1 258 ? -9.160 2.033 0.436 1.00 98.25 258 PHE A CA 1
ATOM 2118 C C . PHE A 1 258 ? -9.511 3.479 0.072 1.00 98.25 258 PHE A C 1
ATOM 2120 O O . PHE A 1 258 ? -8.786 4.397 0.451 1.00 98.25 258 PHE A O 1
ATOM 2127 N N . LYS A 1 259 ? -10.671 3.714 -0.546 1.00 98.19 259 LYS A N 1
ATOM 2128 C CA . LYS A 1 259 ? -11.188 5.062 -0.815 1.00 98.19 259 LYS A CA 1
ATOM 2129 C C . LYS A 1 259 ? -11.346 5.893 0.459 1.00 98.19 259 LYS A C 1
ATOM 2131 O O . LYS A 1 259 ? -10.879 7.028 0.530 1.00 98.19 259 LYS A O 1
ATOM 2136 N N . LYS A 1 260 ? -11.941 5.329 1.515 1.00 98.12 260 LYS A N 1
ATOM 2137 C CA . LYS A 1 260 ? -12.044 6.004 2.825 1.00 98.12 260 LYS A CA 1
ATOM 2138 C C . LYS A 1 260 ? -10.664 6.310 3.418 1.00 98.12 260 LYS A C 1
ATOM 2140 O O . LYS A 1 260 ? -10.453 7.403 3.945 1.00 98.12 260 LYS A O 1
ATOM 2145 N N . THR A 1 261 ? -9.715 5.384 3.272 1.00 98.00 261 THR A N 1
ATOM 2146 C CA . THR A 1 261 ? -8.316 5.574 3.683 1.00 98.00 261 THR A CA 1
ATOM 2147 C C . THR A 1 261 ? -7.679 6.743 2.934 1.00 98.00 261 THR A C 1
ATOM 2149 O O . THR A 1 261 ? -7.128 7.642 3.568 1.00 98.00 261 THR A O 1
ATOM 2152 N N . PHE A 1 262 ? -7.821 6.800 1.607 1.00 97.81 262 PHE A N 1
ATOM 2153 C CA . PHE A 1 262 ? -7.307 7.898 0.786 1.00 97.81 262 PHE A CA 1
ATOM 2154 C C . PHE A 1 262 ? -7.913 9.252 1.164 1.00 97.81 262 PHE A C 1
ATOM 2156 O O . PHE A 1 262 ? -7.190 10.238 1.334 1.00 97.81 262 PHE A O 1
ATOM 2163 N N . LEU A 1 263 ? -9.232 9.305 1.362 1.00 97.81 263 LEU A N 1
ATOM 2164 C CA . LEU A 1 263 ? -9.909 10.513 1.831 1.00 97.81 263 LEU A CA 1
ATOM 2165 C C . LEU A 1 263 ? -9.333 10.971 3.172 1.00 97.81 263 LEU A C 1
ATOM 2167 O O . LEU A 1 263 ? -9.007 12.144 3.337 1.00 97.81 263 LEU A O 1
ATOM 2171 N N . LYS A 1 264 ? -9.090 10.047 4.106 1.00 97.81 264 LYS A N 1
ATOM 2172 C CA . LYS A 1 264 ? -8.469 10.391 5.387 1.00 97.81 264 LYS A CA 1
ATOM 2173 C C . LYS A 1 264 ? -7.004 10.821 5.245 1.00 97.81 264 LYS A C 1
ATOM 2175 O O . LYS A 1 264 ? -6.543 11.683 5.996 1.00 97.81 264 LYS A O 1
ATOM 2180 N N . CYS A 1 265 ? -6.288 10.321 4.238 1.00 97.12 265 CYS A N 1
ATOM 2181 C CA . CYS A 1 265 ? -4.945 10.785 3.891 1.00 97.12 265 CYS A CA 1
ATOM 2182 C C . CYS A 1 265 ? -4.891 12.235 3.378 1.00 97.12 265 CYS A C 1
ATOM 2184 O O . CYS A 1 265 ? -3.799 12.783 3.276 1.00 97.12 265 CYS A O 1
ATOM 2186 N N . HIS A 1 266 ? -6.020 12.903 3.116 1.00 97.50 266 HIS A N 1
ATOM 2187 C CA . HIS A 1 266 ? -6.032 14.356 2.888 1.00 97.50 266 HIS A CA 1
ATOM 2188 C C . HIS A 1 266 ? -5.781 15.149 4.181 1.00 97.50 266 HIS A C 1
ATOM 2190 O O . HIS A 1 266 ? -5.344 16.303 4.143 1.00 97.50 266 HIS A O 1
ATOM 2196 N N . GLU A 1 267 ? -6.038 14.530 5.334 1.00 97.38 267 GLU A N 1
ATOM 2197 C CA . GLU A 1 267 ? -5.896 15.124 6.663 1.00 97.38 267 GLU A CA 1
ATOM 2198 C C . GLU A 1 267 ? -4.649 14.625 7.402 1.00 97.38 267 GLU A C 1
ATOM 2200 O O . GLU A 1 267 ? -4.142 15.317 8.287 1.00 97.38 267 GLU A O 1
ATOM 2205 N N . ILE A 1 268 ? -4.172 13.423 7.067 1.00 95.94 268 ILE A N 1
ATOM 2206 C CA . ILE A 1 268 ? -3.131 12.691 7.791 1.00 95.94 268 ILE A CA 1
ATOM 2207 C C . ILE A 1 268 ? -2.054 12.195 6.813 1.00 95.94 268 ILE A C 1
ATOM 2209 O O . ILE A 1 268 ? -2.343 11.481 5.860 1.00 95.94 268 ILE A O 1
ATOM 2213 N N . GLN A 1 269 ? -0.780 12.512 7.073 1.00 92.25 269 GLN A N 1
ATOM 2214 C CA . GLN A 1 269 ? 0.341 12.177 6.172 1.00 92.25 269 GLN A CA 1
ATOM 2215 C C . GLN A 1 269 ? 0.684 10.675 6.066 1.00 92.25 269 GLN A C 1
ATOM 2217 O O . GLN A 1 269 ? 1.410 10.257 5.147 1.00 92.25 269 GLN A O 1
ATOM 2222 N N . ARG A 1 270 ? 0.243 9.873 7.038 1.00 90.56 270 ARG A N 1
ATOM 2223 C CA . ARG A 1 270 ? 0.550 8.445 7.179 1.00 90.56 270 ARG A CA 1
ATOM 2224 C C . ARG A 1 270 ? -0.730 7.622 7.140 1.00 90.56 270 ARG A C 1
ATOM 2226 O O . ARG A 1 270 ? -1.758 8.010 7.671 1.00 90.56 270 ARG A O 1
ATOM 2233 N N . ASP A 1 271 ? -0.629 6.491 6.477 1.00 91.50 271 ASP A N 1
ATOM 2234 C CA . ASP A 1 271 ? -1.702 5.560 6.156 1.00 91.50 271 ASP A CA 1
ATOM 2235 C C . ASP A 1 271 ? -1.681 4.308 7.033 1.00 91.50 271 ASP A C 1
ATOM 2237 O O . ASP A 1 271 ? -2.746 3.733 7.254 1.00 91.50 271 ASP A O 1
ATOM 2241 N N . GLN A 1 272 ? -0.511 3.929 7.575 1.00 87.50 272 GLN A N 1
ATOM 2242 C CA . GLN A 1 272 ? -0.349 2.750 8.440 1.00 87.50 272 GLN A CA 1
ATOM 2243 C C . GLN A 1 272 ? -1.370 2.716 9.590 1.00 87.50 272 GLN A C 1
ATOM 2245 O O . GLN A 1 272 ? -2.011 1.697 9.817 1.00 87.50 272 GLN A O 1
ATOM 2250 N N . PHE A 1 273 ? -1.616 3.851 10.251 1.00 87.31 273 PHE A N 1
ATOM 2251 C CA . PHE A 1 273 ? -2.579 3.937 11.356 1.00 87.31 273 PHE A CA 1
ATOM 2252 C C . PHE A 1 273 ? -4.008 4.335 10.934 1.00 87.31 273 PHE A C 1
ATOM 2254 O O . PHE A 1 273 ? -4.849 4.644 11.782 1.00 87.31 273 PHE A O 1
ATOM 2261 N N . VAL A 1 274 ? -4.293 4.359 9.629 1.00 94.38 274 VAL A N 1
ATOM 2262 C CA . VAL A 1 274 ? -5.603 4.722 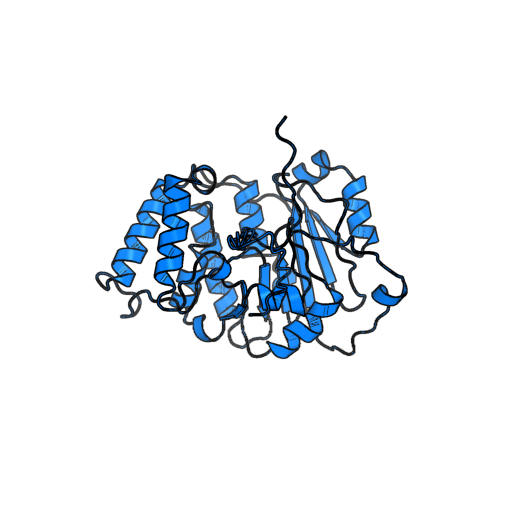9.063 1.00 94.38 274 VAL A CA 1
ATOM 2263 C C . VAL A 1 274 ? -6.289 3.506 8.446 1.00 94.38 274 VAL A C 1
ATOM 2265 O O . VAL A 1 274 ? -7.448 3.246 8.763 1.00 94.38 274 VAL A O 1
ATOM 2268 N N . LEU A 1 275 ? -5.584 2.748 7.600 1.00 95.81 275 LEU A N 1
ATOM 2269 C CA . LEU A 1 275 ? -6.153 1.598 6.890 1.00 95.81 275 LEU A CA 1
ATOM 2270 C C . LEU A 1 275 ? -6.786 0.546 7.826 1.00 95.81 275 LEU A C 1
ATOM 2272 O O . LEU A 1 275 ? -7.919 0.146 7.546 1.00 95.81 275 LEU A O 1
ATOM 2276 N N . PRO A 1 276 ? -6.150 0.130 8.947 1.00 94.75 276 PRO A N 1
ATOM 2277 C CA . PRO A 1 276 ? -6.712 -0.903 9.823 1.00 94.75 276 PRO A CA 1
ATOM 2278 C C . PRO A 1 276 ? -8.109 -0.557 10.351 1.00 94.75 276 PRO A C 1
ATOM 2280 O O . PRO A 1 276 ? -8.965 -1.429 10.461 1.00 94.75 276 PRO A O 1
ATOM 2283 N N . PHE A 1 277 ? -8.375 0.728 10.611 1.00 95.38 277 PHE A N 1
ATOM 2284 C CA . PHE A 1 277 ? -9.690 1.181 11.055 1.00 95.38 277 PHE A CA 1
ATOM 2285 C C . PHE A 1 277 ? -10.773 0.925 10.005 1.00 95.38 277 PHE A C 1
ATOM 2287 O O . PHE A 1 277 ? -11.842 0.421 10.340 1.00 95.38 277 PHE A O 1
ATOM 2294 N N . PHE A 1 278 ? -10.507 1.249 8.737 1.00 96.31 278 PHE A N 1
ATOM 2295 C CA . PHE A 1 278 ? -11.494 1.083 7.671 1.00 96.31 278 PHE A CA 1
ATOM 2296 C C . PHE A 1 278 ? -11.701 -0.385 7.283 1.00 96.31 278 PHE A C 1
ATOM 2298 O O . PHE A 1 278 ? -12.825 -0.765 6.955 1.00 96.31 278 PHE A O 1
ATOM 2305 N N . LEU A 1 279 ? -10.664 -1.222 7.394 1.00 96.25 279 LEU A N 1
ATOM 2306 C CA . LEU A 1 279 ? -10.803 -2.674 7.243 1.00 96.25 279 LEU A CA 1
ATOM 2307 C C . LEU A 1 279 ? -11.702 -3.267 8.339 1.00 96.25 279 LEU A C 1
ATOM 2309 O O . LEU A 1 279 ? -12.661 -3.979 8.030 1.00 96.25 279 LEU A O 1
ATOM 2313 N N . TRP A 1 280 ? -11.468 -2.892 9.598 1.00 95.12 280 TRP A N 1
ATOM 2314 C CA . TRP A 1 280 ? -12.303 -3.308 10.726 1.00 95.12 280 TRP A CA 1
ATOM 2315 C C . TRP A 1 280 ? -13.748 -2.810 10.603 1.00 95.12 280 TRP A C 1
ATOM 2317 O O . TRP A 1 280 ? -14.711 -3.572 10.761 1.00 95.12 280 TRP A O 1
ATOM 2327 N N . GLN A 1 281 ? -13.914 -1.526 10.273 1.00 94.62 281 GLN A N 1
ATOM 2328 C CA . GLN A 1 281 ? -15.218 -0.884 10.123 1.00 94.62 281 GLN A CA 1
ATOM 2329 C C . GLN A 1 281 ? -16.096 -1.642 9.119 1.00 94.62 281 GLN A C 1
ATOM 2331 O O . GLN A 1 281 ? -17.271 -1.893 9.401 1.00 94.62 281 GLN A O 1
ATOM 2336 N N . ASP A 1 282 ? -15.519 -2.034 7.981 1.00 94.50 282 ASP A N 1
ATOM 2337 C CA . ASP A 1 282 ? -16.237 -2.685 6.883 1.00 94.50 282 ASP A CA 1
ATOM 2338 C C . ASP A 1 282 ? -16.284 -4.226 7.007 1.00 94.50 282 ASP A C 1
ATOM 2340 O O . ASP A 1 282 ? -16.894 -4.902 6.167 1.00 94.50 282 ASP A O 1
ATOM 2344 N N . GLY A 1 283 ? -15.716 -4.782 8.088 1.00 93.81 283 GLY A N 1
ATOM 2345 C CA . GLY A 1 283 ? -15.722 -6.216 8.392 1.00 93.81 283 GLY A CA 1
ATOM 2346 C C . GLY A 1 283 ? -14.866 -7.036 7.427 1.00 93.81 283 GLY A C 1
ATOM 2347 O O . GLY A 1 283 ? -15.318 -8.077 6.948 1.00 93.81 283 GLY A O 1
ATOM 2348 N N . LEU A 1 284 ? -13.675 -6.525 7.103 1.00 96.06 284 LEU A N 1
ATOM 2349 C CA . LEU A 1 284 ? -12.692 -7.143 6.206 1.00 96.06 284 LEU A CA 1
ATOM 2350 C C . LEU A 1 284 ? -11.543 -7.840 6.945 1.00 96.06 284 LEU A C 1
ATOM 2352 O O . LEU A 1 284 ? -10.667 -8.399 6.291 1.00 96.06 284 LEU A O 1
ATOM 2356 N N . ASP A 1 285 ? -11.520 -7.800 8.279 1.00 88.12 285 ASP A N 1
ATOM 2357 C CA . ASP A 1 285 ? -10.419 -8.352 9.078 1.00 88.12 285 ASP A CA 1
ATOM 2358 C C . ASP A 1 285 ? -10.201 -9.854 8.831 1.00 88.12 285 ASP A C 1
ATOM 2360 O O . ASP A 1 285 ? -9.062 -10.298 8.743 1.00 88.12 285 ASP A O 1
ATOM 2364 N N . GLU A 1 286 ? -11.280 -10.627 8.667 1.00 89.62 286 GLU A N 1
ATOM 2365 C CA . GLU A 1 286 ? -11.220 -12.080 8.430 1.00 89.62 286 GLU A CA 1
ATOM 2366 C C . GLU A 1 286 ? -10.819 -12.448 6.992 1.00 89.62 286 GLU A C 1
ATOM 2368 O O . GLU A 1 286 ? -10.336 -13.552 6.756 1.00 89.62 286 GLU A O 1
ATOM 2373 N N . ASP A 1 287 ? -10.996 -11.534 6.031 1.00 96.25 287 ASP A N 1
ATOM 2374 C CA . ASP A 1 287 ? -10.617 -11.724 4.620 1.00 96.25 287 ASP A CA 1
ATOM 2375 C C . ASP A 1 287 ? -9.295 -11.028 4.270 1.00 96.25 287 ASP A C 1
ATOM 2377 O O . ASP A 1 287 ? -8.898 -10.983 3.099 1.00 96.25 287 ASP A O 1
ATOM 2381 N N . THR A 1 288 ? -8.654 -10.422 5.272 1.00 97.19 288 THR A N 1
ATOM 2382 C CA . THR A 1 288 ? -7.352 -9.781 5.145 1.00 97.19 288 THR A CA 1
ATOM 2383 C C . THR A 1 288 ? -6.306 -10.644 5.827 1.00 97.19 288 THR A C 1
ATOM 2385 O O . THR A 1 288 ? -6.199 -10.686 7.052 1.00 97.19 288 THR A O 1
ATOM 2388 N N . GLN A 1 289 ? -5.468 -11.299 5.033 1.00 96.69 289 GLN A N 1
ATOM 2389 C CA . GLN A 1 289 ? -4.353 -12.058 5.572 1.00 96.69 289 GLN A CA 1
ATOM 2390 C C . GLN A 1 289 ? -3.224 -11.120 6.010 1.00 96.69 289 GLN A C 1
ATOM 2392 O O . GLN A 1 289 ? -2.595 -10.451 5.186 1.00 96.69 289 GLN A O 1
ATOM 2397 N N . ALA A 1 290 ? -2.898 -11.155 7.302 1.00 95.00 290 ALA A N 1
ATOM 2398 C CA . ALA A 1 290 ? -1.680 -10.566 7.842 1.00 95.00 290 ALA A CA 1
ATOM 2399 C C . ALA A 1 290 ? -0.495 -11.521 7.623 1.00 95.00 290 ALA A C 1
ATOM 2401 O O . ALA A 1 290 ? -0.333 -12.504 8.344 1.00 95.00 290 ALA A O 1
ATOM 2402 N N . SER A 1 291 ? 0.326 -11.261 6.608 1.00 95.62 291 SER A N 1
ATOM 2403 C CA . SER A 1 291 ? 1.499 -12.084 6.299 1.00 95.62 291 SER A CA 1
ATOM 2404 C C . SER A 1 291 ? 2.679 -11.716 7.197 1.00 95.62 291 SER A C 1
ATOM 2406 O O . SER A 1 291 ? 3.064 -10.545 7.212 1.00 95.62 291 SER A O 1
ATOM 2408 N N . PRO A 1 292 ? 3.289 -12.678 7.912 1.00 93.38 292 PRO A N 1
ATOM 2409 C CA . PRO A 1 292 ? 4.562 -12.460 8.592 1.00 93.38 292 PRO A CA 1
ATOM 2410 C C . PRO A 1 292 ? 5.650 -12.010 7.614 1.00 93.38 292 PRO A C 1
ATOM 2412 O O . PRO A 1 292 ? 5.618 -12.363 6.429 1.00 93.38 292 PRO A O 1
ATOM 2415 N N . ILE A 1 293 ? 6.637 -11.258 8.104 1.00 92.44 293 ILE A N 1
ATOM 2416 C CA . ILE A 1 293 ? 7.726 -10.773 7.250 1.00 92.44 293 ILE A CA 1
ATOM 2417 C C . ILE A 1 293 ? 8.546 -11.931 6.678 1.00 92.44 293 ILE A C 1
ATOM 2419 O O . ILE A 1 293 ? 8.906 -11.901 5.506 1.00 92.44 293 ILE A O 1
ATOM 2423 N N . GLU A 1 294 ? 8.759 -12.988 7.461 1.00 92.12 294 GLU A N 1
ATOM 2424 C CA . GLU A 1 294 ? 9.501 -14.187 7.069 1.00 92.12 294 GLU A CA 1
ATOM 2425 C C . GLU A 1 294 ? 8.845 -14.865 5.869 1.00 92.12 294 GLU A C 1
ATOM 2427 O O . GLU A 1 294 ? 9.522 -15.263 4.932 1.00 92.12 294 GLU A O 1
ATOM 2432 N N . THR A 1 295 ? 7.512 -14.910 5.843 1.00 94.00 295 THR A N 1
ATOM 2433 C CA . THR A 1 295 ? 6.756 -15.437 4.705 1.00 94.00 295 THR A CA 1
ATOM 2434 C C . THR A 1 295 ? 7.034 -14.637 3.434 1.00 94.00 295 THR A C 1
ATOM 2436 O O . THR A 1 295 ? 7.243 -15.234 2.380 1.00 94.00 295 THR A O 1
ATOM 2439 N N . LEU A 1 296 ? 7.059 -13.301 3.502 1.00 94.62 296 LEU A N 1
ATOM 2440 C CA . LEU A 1 296 ? 7.372 -12.484 2.325 1.00 94.62 296 LEU A CA 1
ATOM 2441 C C . LEU A 1 296 ? 8.844 -12.639 1.912 1.00 94.62 296 LEU A C 1
ATOM 2443 O O . LEU A 1 296 ? 9.149 -12.686 0.723 1.00 94.62 296 LEU A O 1
ATOM 2447 N N . VAL A 1 297 ? 9.764 -12.742 2.871 1.00 92.25 297 VAL A N 1
ATOM 2448 C CA . VAL A 1 297 ? 11.194 -12.945 2.594 1.00 92.25 297 VAL A CA 1
ATOM 2449 C C . VAL A 1 297 ? 11.424 -14.295 1.913 1.00 92.25 297 VAL A C 1
ATOM 2451 O O . VAL A 1 297 ? 12.018 -14.348 0.837 1.00 92.25 297 VAL A O 1
ATOM 2454 N N . ASP A 1 298 ? 10.905 -15.375 2.489 1.00 90.69 298 ASP A N 1
ATOM 2455 C CA . ASP A 1 298 ? 11.154 -16.737 2.021 1.00 90.69 298 ASP A CA 1
ATOM 2456 C C . ASP A 1 298 ? 10.404 -17.033 0.715 1.00 90.69 298 ASP A C 1
ATOM 2458 O O . ASP A 1 298 ? 10.975 -17.577 -0.237 1.00 90.69 298 ASP A O 1
ATOM 2462 N N . GLU A 1 299 ? 9.124 -16.652 0.633 1.00 93.31 299 GLU A N 1
ATOM 2463 C CA . GLU A 1 299 ? 8.287 -16.973 -0.525 1.00 93.31 299 GLU A CA 1
ATOM 2464 C C . GLU A 1 299 ? 8.408 -15.956 -1.663 1.00 93.31 299 GLU A C 1
ATOM 2466 O O . GLU A 1 299 ? 8.225 -16.354 -2.807 1.00 93.31 299 GLU A O 1
ATOM 2471 N N . LEU A 1 300 ? 8.712 -14.680 -1.395 1.00 92.56 300 LEU A N 1
ATOM 2472 C CA . LEU A 1 300 ? 8.768 -13.621 -2.417 1.00 92.56 300 LEU A CA 1
ATOM 2473 C C . LEU A 1 300 ? 10.136 -12.950 -2.550 1.00 92.56 300 LEU A C 1
ATOM 2475 O O . LEU A 1 300 ? 10.265 -12.040 -3.360 1.00 92.56 300 LEU A O 1
ATOM 2479 N N . GLY A 1 301 ? 11.153 -13.335 -1.776 1.00 91.38 301 GLY A N 1
ATOM 2480 C CA . GLY A 1 301 ? 12.434 -12.623 -1.800 1.00 91.38 301 GLY A CA 1
ATOM 2481 C C . GLY A 1 301 ? 12.298 -11.156 -1.378 1.00 91.38 301 GLY A C 1
ATOM 2482 O O . GLY A 1 301 ? 13.046 -10.309 -1.866 1.00 91.38 301 GLY A O 1
ATOM 2483 N N . TYR A 1 302 ? 11.313 -10.847 -0.526 1.00 92.94 302 TYR A N 1
ATOM 2484 C CA . TYR A 1 302 ? 11.029 -9.489 -0.072 1.00 92.94 302 TYR A CA 1
ATOM 2485 C C . TYR A 1 302 ? 12.252 -8.871 0.613 1.00 92.94 302 TYR A C 1
ATOM 2487 O O . TYR A 1 302 ? 12.775 -9.412 1.589 1.00 92.94 302 TYR A O 1
ATOM 2495 N N . CYS A 1 303 ? 12.698 -7.723 0.114 1.00 91.75 303 CYS A N 1
ATOM 2496 C CA . CYS A 1 303 ? 13.800 -6.966 0.694 1.00 91.75 303 CYS A CA 1
ATOM 2497 C C . CYS A 1 303 ? 13.641 -5.466 0.433 1.00 91.75 303 CYS A C 1
ATOM 2499 O O . CYS A 1 303 ? 12.800 -5.030 -0.357 1.00 91.75 303 CYS A O 1
ATOM 2501 N N . MET A 1 304 ? 14.448 -4.664 1.123 1.00 89.44 304 MET A N 1
ATOM 2502 C CA . MET A 1 304 ? 14.435 -3.209 1.010 1.00 89.44 304 MET A CA 1
ATOM 2503 C C . MET A 1 304 ? 15.784 -2.688 0.512 1.00 89.44 304 MET A C 1
ATOM 2505 O O . MET A 1 304 ? 16.846 -3.130 0.954 1.00 89.44 304 MET A O 1
ATOM 2509 N N . VAL A 1 305 ? 15.736 -1.716 -0.395 1.00 87.12 305 VAL A N 1
ATOM 2510 C CA . VAL A 1 305 ? 16.903 -0.983 -0.900 1.00 87.12 305 VAL A CA 1
ATOM 2511 C C . VAL A 1 305 ? 16.983 0.358 -0.179 1.00 87.12 305 VAL A C 1
ATOM 2513 O O . VAL A 1 305 ? 15.968 1.018 0.051 1.00 87.12 305 VAL A O 1
ATOM 2516 N N . SER A 1 306 ? 18.190 0.792 0.183 1.00 77.06 306 SER A N 1
ATOM 2517 C CA . SER A 1 306 ? 18.377 2.142 0.714 1.00 77.06 306 SER A CA 1
ATOM 2518 C C . SER A 1 306 ? 18.213 3.163 -0.410 1.00 77.06 306 SER A C 1
ATOM 2520 O O . SER A 1 306 ? 19.124 3.366 -1.200 1.00 77.06 306 SER A O 1
ATOM 2522 N N . THR A 1 307 ? 17.076 3.852 -0.444 1.00 63.84 307 THR A N 1
ATOM 2523 C CA . THR A 1 307 ? 16.803 4.941 -1.401 1.00 63.84 307 THR A CA 1
ATOM 2524 C C . THR A 1 307 ? 17.062 6.332 -0.813 1.00 63.84 307 THR A C 1
ATOM 2526 O O . THR A 1 307 ? 16.651 7.347 -1.387 1.00 63.84 307 THR A O 1
ATOM 2529 N N . ARG A 1 308 ? 17.727 6.407 0.355 1.00 56.75 308 ARG A N 1
ATOM 2530 C CA . ARG A 1 308 ? 18.093 7.685 0.978 1.00 56.75 308 ARG A CA 1
ATOM 2531 C C . ARG A 1 308 ? 19.111 8.397 0.094 1.00 56.75 308 ARG A C 1
ATOM 2533 O O . ARG A 1 308 ? 20.280 8.031 0.088 1.00 56.75 308 ARG A O 1
ATOM 2540 N N . VAL A 1 309 ? 18.657 9.466 -0.556 1.00 47.97 309 VAL A N 1
ATOM 2541 C CA . VAL A 1 309 ? 19.527 10.482 -1.154 1.00 47.97 309 VAL A CA 1
ATOM 2542 C C . VAL A 1 309 ? 20.525 10.908 -0.081 1.00 47.97 309 VAL A C 1
ATOM 2544 O O . VAL A 1 309 ? 20.104 11.331 1.003 1.00 47.97 309 VAL A O 1
ATOM 2547 N N . GLY A 1 310 ? 21.824 10.774 -0.356 1.00 38.91 310 GLY A N 1
ATOM 2548 C CA . GLY A 1 310 ? 22.875 11.235 0.545 1.00 38.91 310 GLY A CA 1
ATOM 2549 C C . GLY A 1 310 ? 22.578 12.663 0.998 1.00 38.91 310 GLY A C 1
ATOM 2550 O O . GLY A 1 310 ? 22.567 13.592 0.191 1.00 38.91 310 GLY A O 1
ATOM 2551 N N . ARG A 1 311 ? 22.280 12.845 2.288 1.00 29.42 311 ARG A N 1
ATOM 2552 C CA . ARG A 1 311 ? 22.377 14.167 2.902 1.00 29.42 311 ARG A CA 1
ATOM 2553 C C . ARG A 1 311 ? 23.870 14.419 3.064 1.00 29.42 311 ARG A C 1
ATOM 2555 O O . ARG A 1 311 ? 24.459 13.906 4.012 1.00 29.42 311 ARG A O 1
ATOM 2562 N N . ASN A 1 312 ? 24.462 15.110 2.094 1.00 27.34 312 ASN A N 1
ATOM 2563 C CA . ASN A 1 312 ? 25.674 15.881 2.362 1.00 27.34 312 ASN A CA 1
ATOM 2564 C C . ASN A 1 312 ? 25.369 16.918 3.446 1.00 27.34 312 ASN A C 1
ATOM 2566 O O . ASN A 1 312 ? 24.242 17.469 3.424 1.00 27.34 312 ASN A O 1
#

Sequence (312 aa):
MAWLRTVWCLGSLCLAWALRVDDRHPPPCREEYTCDAGRVNESAQSQERIAVYTYNIGGYEEMRGDHIPCVPSHLDAFLFVDEVSQKRFGMTAVKKWQEMGWRVVNFSQVEGTKYVPSPRLTSKSLKFEPPGWLLNGTWQWLVEYDGNIVVDLHRLAPFLQRRREQALVLLNWGYHQDCSDDSFKCFMTEVTSMLTERVEYVARSKENVLKWKELLDQMHQGRLTQGGRKYMPSNYYETNVMFRNLNHAKADKVRDAFKKTFLKCHEIQRDQFVLPFFLWQDGLDEDTQASPIETLVDELGYCMVSTRVGRN

Secondary structure (DSSP, 8-state):
----------TT----------TTSPPBP-S-----HHHHT--------EEEEEEE-TTSS---SSSPPP--TTEEEEEEE-HHHHHHHHHHHHHHHHHTTPEEEE-PPPP--SSS-HHHHHHHHHHHS--HHHHSSS-SEEEEE-TTEE--GGGHHHHHHTTTT-SEEEEEGGGSS--TT-HHHHHHHHHHHHHHT-GGGTTTTHHHHHHHHHHHHHHHHTSS-BTTB----S--EEEEEEEEETTSTTHHHHHHHHHHHHHHTTT-S-STTTHHHHHHHTT-GGGEEEE-HHHHHHHH--EE--------

Radius of gyration: 20.54 Å; chains: 1; bounding box: 61×45×53 Å

pLDDT: mean 84.77, std 18.98, range [26.86, 98.44]